Protein AF-A0AAQ1ZHN1-F1 (afdb_monomer_lite)

Structure (mmCIF, N/CA/C/O backbone):
data_AF-A0AAQ1ZHN1-F1
#
_entry.id   AF-A0AAQ1ZHN1-F1
#
loop_
_atom_site.group_PDB
_atom_site.id
_atom_site.type_symbol
_atom_site.label_atom_id
_atom_site.label_alt_id
_atom_site.label_comp_id
_atom_site.label_asym_id
_atom_site.label_entity_id
_atom_site.label_seq_id
_atom_site.pdbx_PDB_ins_code
_atom_site.Cartn_x
_atom_site.Cartn_y
_atom_site.Cartn_z
_atom_site.occupancy
_atom_site.B_iso_or_equiv
_atom_site.auth_seq_id
_atom_site.auth_comp_id
_atom_site.auth_asym_id
_atom_site.auth_atom_id
_atom_site.pdbx_PDB_model_num
ATOM 1 N N . MET A 1 1 ? -9.516 -17.928 -30.982 1.00 56.56 1 MET A N 1
ATOM 2 C CA . MET A 1 1 ? -10.078 -17.944 -29.610 1.00 56.56 1 MET A CA 1
ATOM 3 C C . MET A 1 1 ? -11.072 -16.802 -29.484 1.00 56.56 1 MET A C 1
ATOM 5 O O . MET A 1 1 ? -10.773 -15.720 -29.968 1.00 56.56 1 MET A O 1
ATOM 9 N N . ASN A 1 2 ? -12.253 -17.047 -28.912 1.00 78.19 2 ASN A N 1
ATOM 10 C CA . ASN A 1 2 ? -13.315 -16.043 -28.795 1.00 78.19 2 ASN A CA 1
ATOM 11 C C . ASN A 1 2 ? -12.886 -14.947 -27.802 1.00 78.19 2 ASN A C 1
ATOM 13 O O . ASN A 1 2 ? -12.551 -15.272 -26.664 1.00 78.19 2 ASN A O 1
ATOM 17 N N . THR A 1 3 ? -12.904 -13.672 -28.195 1.00 79.25 3 THR A N 1
ATOM 18 C CA . THR A 1 3 ? -12.387 -12.537 -27.397 1.00 79.25 3 THR A CA 1
ATOM 19 C C . THR A 1 3 ? -13.020 -12.463 -26.003 1.00 79.25 3 THR A C 1
ATOM 21 O O . THR A 1 3 ? -12.354 -12.165 -25.017 1.00 79.25 3 THR A O 1
ATOM 24 N N . VAL A 1 4 ? -14.300 -12.832 -25.906 1.00 81.50 4 VAL A N 1
ATOM 25 C CA . VAL A 1 4 ? -15.052 -12.910 -24.644 1.00 81.50 4 VAL A CA 1
ATOM 26 C C . VAL A 1 4 ? -14.532 -14.026 -23.732 1.00 81.50 4 VAL A C 1
ATOM 28 O O . VAL A 1 4 ? -14.397 -13.821 -22.529 1.00 81.50 4 VAL A O 1
ATOM 31 N N . ALA A 1 5 ? -14.195 -15.193 -24.287 1.00 84.38 5 ALA A N 1
ATOM 32 C CA . ALA A 1 5 ? -13.671 -16.313 -23.508 1.00 84.38 5 ALA A CA 1
ATOM 33 C C . ALA A 1 5 ? -12.299 -15.975 -22.903 1.00 84.38 5 ALA A C 1
ATOM 35 O O . ALA A 1 5 ? -12.053 -16.276 -21.739 1.00 84.38 5 ALA A O 1
ATOM 36 N N . THR A 1 6 ? -11.440 -15.280 -23.653 1.00 82.19 6 THR A N 1
ATOM 37 C CA . THR A 1 6 ? -10.130 -14.825 -23.162 1.00 82.19 6 THR A CA 1
ATOM 38 C C . THR A 1 6 ? -10.264 -13.836 -21.997 1.00 82.19 6 THR A C 1
ATOM 40 O O . THR A 1 6 ? -9.564 -13.975 -20.997 1.00 82.19 6 THR A O 1
ATOM 43 N N . LEU A 1 7 ? -11.208 -12.888 -22.067 1.00 81.94 7 LEU A N 1
ATOM 44 C CA . LEU A 1 7 ? -11.471 -11.944 -20.970 1.00 81.94 7 LEU A CA 1
ATOM 45 C C . LEU A 1 7 ? -11.983 -12.645 -19.705 1.00 81.94 7 LEU A C 1
ATOM 47 O O . LEU A 1 7 ? -11.545 -12.323 -18.601 1.00 81.94 7 LEU A O 1
ATOM 51 N N . ILE A 1 8 ? -12.870 -13.635 -19.856 1.00 84.44 8 ILE A N 1
ATOM 52 C CA . ILE A 1 8 ? -13.357 -14.444 -18.727 1.00 84.44 8 ILE A CA 1
ATOM 53 C C . ILE A 1 8 ? -12.197 -15.205 -18.074 1.00 84.44 8 ILE A C 1
ATOM 55 O O . ILE A 1 8 ? -12.100 -15.238 -16.848 1.00 84.44 8 ILE A O 1
ATOM 59 N N . ILE A 1 9 ? -11.295 -15.777 -18.876 1.00 86.19 9 ILE A N 1
ATOM 60 C CA . ILE A 1 9 ? -10.108 -16.481 -18.376 1.00 86.19 9 ILE A CA 1
ATOM 61 C C . ILE A 1 9 ? -9.208 -15.529 -17.579 1.00 86.19 9 ILE A C 1
ATOM 63 O O . ILE A 1 9 ? -8.829 -15.861 -16.457 1.00 86.19 9 ILE A O 1
ATOM 67 N N . TYR A 1 10 ? -8.914 -14.331 -18.094 1.00 85.62 10 TYR A N 1
ATOM 68 C CA . TYR A 1 10 ? -8.118 -13.341 -17.359 1.00 85.62 10 TYR A CA 1
ATOM 69 C C . TYR A 1 10 ? -8.765 -12.937 -16.033 1.00 85.62 10 TYR A C 1
ATOM 71 O O . TYR A 1 10 ? -8.088 -12.898 -15.006 1.00 85.62 10 TYR A O 1
ATOM 79 N N . GLN A 1 11 ? -10.081 -12.722 -16.021 1.00 83.38 11 GLN A N 1
ATOM 80 C CA . GLN A 1 11 ? -10.810 -12.392 -14.799 1.00 83.38 11 GLN A CA 1
ATOM 81 C C . GLN A 1 11 ? -10.755 -13.530 -13.765 1.00 83.38 11 GLN A C 1
ATOM 83 O O . GLN A 1 11 ? -10.532 -13.281 -12.579 1.00 83.38 11 GLN A O 1
ATOM 88 N N . LEU A 1 12 ? -10.938 -14.780 -14.199 1.00 86.25 12 LEU A N 1
ATOM 89 C CA . LEU A 1 12 ? -10.847 -15.952 -13.325 1.00 86.25 12 LEU A CA 1
ATOM 90 C C . LEU A 1 12 ? -9.451 -16.083 -12.716 1.00 86.25 12 LEU A C 1
ATOM 92 O O . LEU A 1 12 ? -9.322 -16.296 -11.513 1.00 86.25 12 LEU A O 1
ATOM 96 N N . ILE A 1 13 ? -8.409 -15.907 -13.526 1.00 86.94 13 ILE A N 1
ATOM 97 C CA . ILE A 1 13 ? -7.018 -16.013 -13.073 1.00 86.94 13 ILE A CA 1
ATOM 98 C C . ILE A 1 13 ? -6.669 -14.896 -12.096 1.00 86.94 13 ILE A C 1
ATOM 100 O O . ILE A 1 13 ? -6.021 -15.159 -11.085 1.00 86.94 13 ILE A O 1
ATOM 104 N N . PHE A 1 14 ? -7.152 -13.677 -12.332 1.00 85.19 14 PHE A N 1
ATOM 105 C CA . PHE A 1 14 ? -7.007 -12.582 -11.379 1.00 85.19 14 PHE A CA 1
ATOM 106 C C . PHE A 1 14 ? -7.602 -12.939 -10.010 1.00 85.19 14 PHE A C 1
ATOM 108 O O . PHE A 1 14 ? -6.933 -12.791 -8.986 1.00 85.19 14 PHE A O 1
ATOM 115 N N . PHE A 1 15 ? -8.830 -13.468 -9.974 1.00 84.88 15 PHE A N 1
ATOM 116 C CA . PHE A 1 15 ? -9.453 -13.892 -8.717 1.00 84.88 15 PHE A CA 1
ATOM 117 C C . PHE A 1 15 ? -8.734 -15.074 -8.066 1.00 84.88 15 PHE A C 1
ATOM 119 O O . PHE A 1 15 ? -8.632 -15.110 -6.841 1.00 84.88 15 PHE A O 1
ATOM 126 N N . LEU A 1 16 ? -8.200 -16.011 -8.853 1.00 88.69 16 LEU A N 1
ATOM 127 C CA . LEU A 1 16 ? -7.382 -17.109 -8.336 1.00 88.69 16 LEU A CA 1
ATOM 128 C C . LEU A 1 16 ? -6.096 -16.592 -7.688 1.00 88.69 16 LEU A C 1
ATOM 130 O O . LEU A 1 16 ? -5.762 -17.022 -6.587 1.00 88.69 16 LEU A O 1
ATOM 134 N N . LEU A 1 17 ? -5.405 -15.641 -8.318 1.00 85.94 17 LEU A N 1
ATOM 135 C CA . LEU A 1 17 ? -4.180 -15.049 -7.781 1.00 85.94 17 LEU A CA 1
ATOM 136 C C . LEU A 1 17 ? -4.456 -14.237 -6.505 1.00 85.94 17 LEU A C 1
ATOM 138 O O . LEU A 1 17 ? -3.738 -14.361 -5.508 1.00 85.94 17 LEU A O 1
ATOM 142 N N . ALA A 1 18 ? -5.533 -13.448 -6.515 1.00 84.19 18 ALA A N 1
ATOM 143 C CA . ALA A 1 18 ? -5.990 -12.688 -5.358 1.00 84.19 18 ALA A CA 1
ATOM 144 C C . ALA A 1 18 ? -6.392 -13.607 -4.197 1.00 84.19 18 ALA A C 1
ATOM 146 O O . ALA A 1 18 ? -5.986 -13.391 -3.054 1.00 84.19 18 ALA A O 1
ATOM 147 N N . GLY A 1 19 ? -7.150 -14.662 -4.500 1.00 86.50 19 GLY A N 1
ATOM 148 C CA . GLY A 1 19 ? -7.571 -15.677 -3.543 1.00 86.50 19 GLY A CA 1
ATOM 149 C C . GLY A 1 19 ? -6.387 -16.442 -2.960 1.00 86.50 19 GLY A C 1
ATOM 150 O O . GLY A 1 19 ? -6.295 -16.577 -1.744 1.00 86.50 19 GLY A O 1
ATOM 151 N N . ALA A 1 20 ? -5.438 -16.872 -3.795 1.00 89.69 20 ALA A N 1
ATOM 152 C CA . ALA A 1 20 ? -4.217 -17.538 -3.348 1.00 89.69 20 ALA A CA 1
ATOM 153 C C . ALA A 1 20 ? -3.403 -16.640 -2.406 1.00 89.69 20 ALA A C 1
ATOM 155 O O . ALA A 1 20 ? -3.005 -17.079 -1.328 1.00 89.69 20 ALA A O 1
ATOM 156 N N . SER A 1 21 ? -3.231 -15.364 -2.762 1.00 87.19 21 SER A N 1
ATOM 157 C CA . SER A 1 21 ? -2.542 -14.381 -1.917 1.00 87.19 21 SER A CA 1
ATOM 158 C C . SER A 1 21 ? -3.244 -14.207 -0.566 1.00 87.19 21 SER A C 1
ATOM 160 O O . SER A 1 21 ? -2.595 -14.239 0.480 1.00 87.19 21 SER A O 1
ATOM 162 N N . ALA A 1 22 ? -4.577 -14.105 -0.564 1.00 87.31 22 ALA A N 1
ATOM 163 C CA . ALA A 1 22 ? -5.367 -14.023 0.661 1.00 87.31 22 ALA A CA 1
ATOM 164 C C . ALA A 1 22 ? -5.239 -15.290 1.526 1.00 87.31 22 ALA A C 1
ATOM 166 O O . ALA A 1 22 ? -5.056 -15.186 2.738 1.00 87.31 22 ALA A O 1
ATOM 167 N N . VAL A 1 23 ? -5.276 -16.484 0.925 1.00 89.81 23 VAL A N 1
ATOM 168 C CA . VAL A 1 23 ? -5.095 -17.759 1.639 1.00 89.81 23 VAL A CA 1
ATOM 169 C C . VAL A 1 23 ? -3.709 -17.837 2.275 1.00 89.81 23 VAL A C 1
ATOM 171 O O . VAL A 1 23 ? -3.615 -18.169 3.456 1.00 89.81 23 VAL A O 1
ATOM 174 N N . ILE A 1 24 ? -2.647 -17.481 1.544 1.00 90.38 24 ILE A N 1
ATOM 175 C CA . ILE A 1 24 ? -1.276 -17.451 2.079 1.00 90.38 24 ILE A CA 1
ATOM 176 C C . ILE A 1 24 ? -1.208 -16.533 3.302 1.00 90.38 24 ILE A C 1
ATOM 178 O O . ILE A 1 24 ? -0.691 -16.928 4.347 1.00 90.38 24 ILE A O 1
ATOM 182 N N . LEU A 1 25 ? -1.779 -15.332 3.202 1.00 89.44 25 LEU A N 1
ATOM 183 C CA . LEU A 1 25 ? -1.812 -14.369 4.299 1.00 89.44 25 LEU A CA 1
ATOM 184 C C . LEU A 1 25 ? -2.611 -14.874 5.511 1.00 89.44 25 LEU A C 1
ATOM 186 O O . LEU A 1 25 ? -2.166 -14.720 6.648 1.00 89.44 25 LEU A O 1
ATOM 190 N N . LEU A 1 26 ? -3.751 -15.535 5.298 1.00 88.38 26 LEU A N 1
ATOM 191 C CA . LEU A 1 26 ? -4.549 -16.126 6.378 1.00 88.38 26 LEU A CA 1
ATOM 192 C C . LEU A 1 26 ? -3.828 -17.290 7.068 1.00 88.38 26 LEU A C 1
ATOM 194 O O . LEU A 1 26 ? -3.829 -17.376 8.301 1.00 88.38 26 LEU A O 1
ATOM 198 N N . VAL A 1 27 ? -3.187 -18.170 6.297 1.00 91.12 27 VAL A N 1
ATOM 199 C CA . VAL A 1 27 ? -2.382 -19.278 6.829 1.00 91.12 27 VAL A CA 1
ATOM 200 C C . VAL A 1 27 ? -1.206 -18.727 7.629 1.00 91.12 27 VAL A C 1
ATOM 202 O O . VAL A 1 27 ? -0.999 -19.145 8.769 1.00 91.12 27 VAL A O 1
ATOM 205 N N . TYR A 1 28 ? -0.501 -17.731 7.091 1.00 89.62 28 TYR A N 1
ATOM 206 C CA . TYR A 1 28 ? 0.596 -17.056 7.778 1.00 89.62 28 TYR A CA 1
ATOM 207 C C . TYR A 1 28 ? 0.135 -16.387 9.079 1.00 89.62 28 TYR A C 1
ATOM 209 O O . TYR A 1 28 ? 0.788 -16.534 10.120 1.00 89.62 28 TYR A O 1
ATOM 217 N N . LYS A 1 29 ? -1.035 -15.729 9.068 1.00 87.94 29 LYS A N 1
ATOM 218 C CA . LYS A 1 29 ? -1.643 -15.173 10.283 1.00 87.94 29 LYS A CA 1
ATOM 219 C C . LYS A 1 29 ? -1.850 -16.263 11.336 1.00 87.94 29 LYS A C 1
ATOM 221 O O . LYS A 1 29 ? -1.405 -16.119 12.475 1.00 87.94 29 LYS A O 1
ATOM 226 N N . LYS A 1 30 ? -2.496 -17.366 10.956 1.00 88.50 30 LYS A N 1
ATOM 227 C CA . LYS A 1 30 ? -2.849 -18.457 11.874 1.00 88.50 30 LYS A CA 1
ATOM 228 C C . LYS A 1 30 ? -1.622 -19.189 12.425 1.00 88.50 30 LYS A C 1
ATOM 230 O O . LYS A 1 30 ? -1.597 -19.503 13.611 1.00 88.50 30 LYS A O 1
ATOM 235 N N . GLN A 1 31 ? -0.632 -19.476 11.582 1.00 88.88 31 GLN A N 1
ATOM 236 C CA . GLN A 1 31 ? 0.519 -20.309 11.941 1.00 88.88 31 GLN A CA 1
ATOM 237 C C . GLN A 1 31 ? 1.644 -19.524 12.626 1.00 88.88 31 GLN A C 1
ATOM 239 O O . GLN A 1 31 ? 2.211 -20.004 13.608 1.00 88.88 31 GLN A O 1
ATOM 244 N N . CYS A 1 32 ? 1.965 -18.325 12.134 1.00 84.88 32 CYS A N 1
ATOM 245 C CA . CYS A 1 32 ? 3.101 -17.540 12.621 1.00 84.88 32 CYS A CA 1
ATOM 246 C C . CYS A 1 32 ? 2.650 -16.392 13.521 1.00 84.88 32 CYS A C 1
ATOM 248 O O . CYS A 1 32 ? 3.104 -16.274 14.661 1.00 84.88 32 CYS A O 1
ATOM 250 N N . LEU A 1 33 ? 1.744 -15.545 13.024 1.00 87.56 33 LEU A N 1
ATOM 251 C CA . LEU A 1 33 ? 1.421 -14.282 13.688 1.00 87.56 33 LEU A CA 1
ATOM 252 C C . LEU A 1 33 ? 0.689 -14.487 15.018 1.00 87.56 33 LEU A C 1
ATOM 254 O O . LEU A 1 33 ? 1.050 -13.859 16.012 1.00 87.56 33 LEU A O 1
ATOM 258 N N . ASN A 1 34 ? -0.277 -15.402 15.076 1.00 86.38 34 ASN A N 1
ATOM 259 C CA . ASN A 1 34 ? -1.050 -15.670 16.295 1.00 86.38 34 ASN A CA 1
ATOM 260 C C . ASN A 1 34 ? -0.224 -16.301 17.426 1.00 86.38 34 ASN A C 1
ATOM 262 O O . ASN A 1 34 ? -0.632 -16.248 18.583 1.00 86.38 34 ASN A O 1
ATOM 266 N N . ARG A 1 35 ? 0.947 -16.872 17.121 1.00 86.31 35 ARG A N 1
ATOM 267 C CA . ARG A 1 35 ? 1.858 -17.419 18.136 1.00 86.31 35 ARG A CA 1
ATOM 268 C C . ARG A 1 35 ? 2.656 -16.325 18.855 1.00 86.31 35 ARG A C 1
ATOM 270 O O . ARG A 1 35 ? 3.230 -16.574 19.914 1.00 86.31 35 ARG A O 1
ATOM 277 N N . MET A 1 36 ? 2.712 -15.117 18.294 1.00 85.75 36 MET A N 1
ATOM 278 C CA . MET A 1 36 ? 3.495 -14.018 18.849 1.00 85.75 36 MET A CA 1
ATOM 279 C C . MET A 1 36 ? 2.729 -13.246 19.921 1.00 85.75 36 MET A C 1
ATOM 281 O O . MET A 1 36 ? 1.634 -12.743 19.688 1.00 85.75 36 MET A O 1
ATOM 285 N N . ARG A 1 37 ? 3.370 -13.062 21.082 1.00 82.94 37 ARG A N 1
ATOM 286 C CA . ARG A 1 37 ? 2.826 -12.262 22.192 1.00 82.94 37 ARG A CA 1
ATOM 287 C C . ARG A 1 37 ? 2.884 -10.752 21.935 1.00 82.94 37 ARG A C 1
ATOM 289 O O . ARG A 1 37 ? 2.083 -10.006 22.486 1.00 82.94 37 ARG A O 1
ATOM 296 N N . ASN A 1 38 ? 3.845 -10.286 21.133 1.00 87.25 38 ASN A N 1
ATOM 297 C CA . ASN A 1 38 ? 4.016 -8.862 20.847 1.00 87.25 38 ASN A CA 1
ATOM 298 C C . ASN A 1 38 ? 3.148 -8.439 19.652 1.00 87.25 38 ASN A C 1
ATOM 300 O O . ASN A 1 38 ? 3.424 -8.809 18.509 1.00 87.25 38 ASN A O 1
ATOM 304 N N . SER A 1 39 ? 2.134 -7.619 19.921 1.00 82.19 39 SER A N 1
ATOM 305 C CA . SER A 1 39 ? 1.185 -7.124 18.921 1.00 82.19 39 SER A CA 1
ATOM 306 C C . SER A 1 39 ? 1.831 -6.243 17.846 1.00 82.19 39 SER A C 1
ATOM 308 O O . SER A 1 39 ? 1.417 -6.308 16.689 1.00 82.19 39 SER A O 1
ATOM 310 N N . ALA A 1 40 ? 2.868 -5.468 18.184 1.00 83.44 40 ALA A N 1
ATOM 311 C CA . ALA A 1 40 ? 3.566 -4.612 17.226 1.00 83.44 40 ALA A CA 1
ATOM 312 C C . ALA A 1 40 ? 4.389 -5.439 16.229 1.00 83.44 40 ALA A C 1
ATOM 314 O O . ALA A 1 40 ? 4.274 -5.242 15.021 1.00 83.44 40 ALA A O 1
ATOM 315 N N . LEU A 1 41 ? 5.159 -6.418 16.719 1.00 85.19 41 LEU A N 1
ATOM 316 C CA . LEU A 1 41 ? 5.910 -7.342 15.857 1.00 85.19 41 LEU A CA 1
ATOM 317 C C . LEU A 1 41 ? 4.975 -8.164 14.973 1.00 85.19 41 LEU A C 1
ATOM 319 O O . LEU A 1 41 ? 5.241 -8.334 13.787 1.00 85.19 41 LEU A O 1
ATOM 323 N N . ARG A 1 42 ? 3.849 -8.615 15.534 1.00 87.62 42 ARG A N 1
ATOM 324 C CA . ARG A 1 42 ? 2.804 -9.323 14.796 1.00 87.62 42 ARG A CA 1
ATOM 325 C C . ARG A 1 42 ? 2.284 -8.506 13.615 1.00 87.62 42 ARG A C 1
ATOM 327 O O . ARG A 1 42 ? 2.173 -9.024 12.507 1.00 87.62 42 ARG A O 1
ATOM 334 N N . TYR A 1 43 ? 2.007 -7.227 13.846 1.00 86.94 43 TYR A N 1
ATOM 335 C CA . TYR A 1 43 ? 1.550 -6.312 12.808 1.00 86.94 43 TYR A CA 1
ATOM 336 C C . TYR A 1 43 ? 2.637 -6.042 11.752 1.00 86.94 43 TYR A C 1
ATOM 338 O O . TYR A 1 43 ? 2.366 -6.169 10.560 1.00 86.94 43 TYR A O 1
ATOM 346 N N . MET A 1 44 ? 3.874 -5.755 12.174 1.00 88.44 44 MET A N 1
ATOM 347 C CA . MET A 1 44 ? 5.008 -5.495 11.272 1.00 88.44 44 MET A CA 1
ATOM 348 C C . MET A 1 44 ? 5.327 -6.692 10.371 1.00 88.44 44 MET A C 1
ATOM 350 O O . MET A 1 44 ? 5.460 -6.531 9.162 1.00 88.44 44 MET A O 1
ATOM 354 N N . LEU A 1 45 ? 5.402 -7.901 10.935 1.00 89.56 45 LEU A N 1
ATOM 355 C CA . LEU A 1 45 ? 5.663 -9.129 10.176 1.00 89.56 45 LEU A CA 1
ATOM 356 C C . LEU A 1 45 ? 4.507 -9.488 9.240 1.00 89.56 45 LEU A C 1
ATOM 358 O O . LEU A 1 45 ? 4.743 -10.000 8.147 1.00 89.56 45 LEU A O 1
ATOM 362 N N . GLY A 1 46 ? 3.267 -9.215 9.653 1.00 89.44 46 GLY A N 1
ATOM 363 C CA . GLY A 1 46 ? 2.101 -9.356 8.788 1.00 89.44 46 GLY A CA 1
ATOM 364 C C . GLY A 1 46 ? 2.189 -8.444 7.570 1.00 89.44 46 GLY A C 1
ATOM 365 O O . GLY A 1 46 ? 2.052 -8.916 6.442 1.00 89.44 46 GLY A O 1
ATOM 366 N N . LEU A 1 47 ? 2.474 -7.159 7.784 1.00 90.44 47 LEU A N 1
ATOM 367 C CA . LEU A 1 47 ? 2.653 -6.214 6.685 1.00 90.44 47 LEU A CA 1
ATOM 368 C C . LEU A 1 47 ? 3.834 -6.590 5.794 1.00 90.44 47 LEU A C 1
ATOM 370 O O . LEU A 1 47 ? 3.669 -6.597 4.580 1.00 90.44 47 LEU A O 1
ATOM 374 N N . LEU A 1 48 ? 4.983 -6.961 6.363 1.00 90.69 48 LEU A N 1
ATOM 375 C CA . LEU A 1 48 ? 6.151 -7.384 5.587 1.00 90.69 48 LEU A CA 1
ATOM 376 C C . LEU A 1 48 ? 5.798 -8.508 4.605 1.00 90.69 48 LEU A C 1
ATOM 378 O O . LEU A 1 48 ? 6.167 -8.434 3.437 1.00 90.69 48 LEU A O 1
ATOM 382 N N . MET A 1 49 ? 5.032 -9.508 5.050 1.00 91.31 49 MET A N 1
ATOM 383 C CA . MET A 1 49 ? 4.581 -10.597 4.182 1.00 91.31 49 MET A CA 1
ATOM 384 C C . MET A 1 49 ? 3.620 -10.110 3.088 1.00 91.31 49 MET A C 1
ATOM 386 O O . MET A 1 49 ? 3.743 -10.516 1.935 1.00 91.31 49 MET A O 1
ATOM 390 N N . ALA A 1 50 ? 2.684 -9.217 3.425 1.00 90.56 50 ALA A N 1
ATOM 391 C CA . ALA A 1 50 ? 1.748 -8.650 2.454 1.00 90.56 50 ALA A CA 1
ATOM 392 C C . ALA A 1 50 ? 2.463 -7.828 1.374 1.00 90.56 50 ALA A C 1
ATOM 394 O O . ALA A 1 50 ? 2.217 -8.041 0.190 1.00 90.56 50 ALA A O 1
ATOM 395 N N . TYR A 1 51 ? 3.387 -6.948 1.763 1.00 89.38 51 TYR A N 1
ATOM 396 C CA . TYR A 1 51 ? 4.201 -6.180 0.820 1.00 89.38 51 TYR A CA 1
ATOM 397 C C . TYR A 1 51 ? 5.188 -7.063 0.044 1.00 89.38 51 TYR A C 1
ATOM 399 O O . TYR A 1 51 ? 5.424 -6.807 -1.131 1.00 89.38 51 TYR A O 1
ATOM 407 N N . GLY A 1 52 ? 5.723 -8.124 0.652 1.00 90.00 52 GLY A N 1
ATOM 408 C CA . GLY A 1 52 ? 6.580 -9.096 -0.032 1.00 90.00 52 GLY A CA 1
ATOM 409 C C . GLY A 1 52 ? 5.842 -9.849 -1.143 1.00 90.00 52 GLY A C 1
ATOM 410 O O . GLY A 1 52 ? 6.336 -9.928 -2.265 1.00 90.00 52 GLY A O 1
ATOM 411 N N . LEU A 1 53 ? 4.625 -10.333 -0.867 1.00 89.50 53 LEU A N 1
ATOM 412 C CA . LEU A 1 53 ? 3.745 -10.929 -1.884 1.00 89.50 53 LEU A CA 1
ATOM 413 C C . LEU A 1 53 ? 3.422 -9.932 -2.997 1.00 89.50 53 LEU A C 1
ATOM 415 O O . LEU A 1 53 ? 3.471 -10.271 -4.175 1.00 89.50 53 LEU A O 1
ATOM 419 N N . LEU A 1 54 ? 3.124 -8.694 -2.617 1.00 88.19 54 LEU A N 1
ATOM 420 C CA . LEU A 1 54 ? 2.827 -7.606 -3.538 1.00 88.19 54 LEU A CA 1
ATOM 421 C C . LEU A 1 54 ? 4.007 -7.330 -4.480 1.00 88.19 54 LEU A C 1
ATOM 423 O O . LEU A 1 54 ? 3.823 -7.252 -5.692 1.00 88.19 54 LEU A O 1
ATOM 427 N N . PHE A 1 55 ? 5.220 -7.255 -3.936 1.00 87.56 55 PHE A N 1
ATOM 428 C CA . PHE A 1 55 ? 6.448 -7.071 -4.703 1.00 87.56 55 PHE A CA 1
ATOM 429 C C . PHE A 1 55 ? 6.736 -8.256 -5.637 1.00 87.56 55 PHE A C 1
ATOM 431 O O . PHE A 1 55 ? 7.110 -8.058 -6.790 1.00 87.56 55 PHE A O 1
ATOM 438 N N . LEU A 1 56 ? 6.491 -9.489 -5.189 1.00 89.44 56 LEU A N 1
ATOM 439 C CA . LEU A 1 56 ? 6.651 -10.681 -6.026 1.00 89.44 56 LEU A CA 1
ATOM 440 C C . LEU A 1 56 ? 5.665 -10.681 -7.202 1.00 89.44 56 LEU A C 1
ATOM 442 O O . LEU A 1 56 ? 6.058 -10.930 -8.339 1.00 89.44 56 LEU A O 1
ATOM 446 N N . VAL A 1 57 ? 4.401 -10.335 -6.952 1.00 86.62 57 VAL A N 1
ATOM 447 C CA . VAL A 1 57 ? 3.388 -10.180 -8.007 1.00 86.62 57 VAL A CA 1
ATOM 448 C C . VAL A 1 57 ? 3.765 -9.058 -8.975 1.00 86.62 57 VAL A C 1
ATOM 450 O O . VAL A 1 57 ? 3.550 -9.208 -10.174 1.00 86.62 57 VAL A O 1
ATOM 453 N N . LEU A 1 58 ? 4.361 -7.964 -8.488 1.00 85.44 58 LEU A N 1
ATOM 454 C CA . LEU A 1 58 ? 4.861 -6.883 -9.338 1.00 85.44 58 LEU A CA 1
ATOM 455 C C . LEU A 1 58 ? 5.959 -7.374 -10.292 1.00 85.44 58 LEU A C 1
ATOM 457 O O . LEU A 1 58 ? 5.884 -7.089 -11.484 1.00 85.44 58 LEU A O 1
ATOM 461 N N . ILE A 1 59 ? 6.936 -8.139 -9.795 1.00 86.94 59 ILE A N 1
ATOM 462 C CA . ILE A 1 59 ? 7.988 -8.734 -10.634 1.00 86.94 59 ILE A CA 1
ATOM 463 C C . ILE A 1 59 ? 7.371 -9.681 -11.667 1.00 86.94 59 ILE A C 1
ATOM 465 O O . ILE A 1 59 ? 7.630 -9.532 -12.858 1.00 86.94 59 ILE A O 1
ATOM 469 N N . LEU A 1 60 ? 6.491 -10.598 -11.246 1.00 86.75 60 LEU A N 1
ATOM 470 C CA . LEU A 1 60 ? 5.798 -11.511 -12.166 1.00 86.75 60 LEU A CA 1
ATOM 471 C C . LEU A 1 60 ? 5.018 -10.754 -13.248 1.00 86.75 60 LEU A C 1
ATOM 473 O O . LEU A 1 60 ? 4.984 -11.182 -14.397 1.00 86.75 60 LEU A O 1
ATOM 477 N N . ASN A 1 61 ? 4.399 -9.633 -12.883 1.00 84.44 61 ASN A N 1
ATOM 478 C CA . ASN A 1 61 ? 3.663 -8.774 -13.801 1.00 84.44 61 ASN A CA 1
ATOM 479 C C . ASN A 1 61 ? 4.566 -8.070 -14.826 1.00 84.44 61 ASN A C 1
ATOM 481 O O . ASN A 1 61 ? 4.088 -7.744 -15.907 1.00 84.44 61 ASN A O 1
ATOM 485 N N . ARG A 1 62 ? 5.843 -7.822 -14.507 1.00 82.44 62 ARG A N 1
ATOM 486 C CA . ARG A 1 62 ? 6.817 -7.258 -15.457 1.00 82.44 62 ARG A CA 1
ATOM 487 C C . ARG A 1 62 ? 7.430 -8.319 -16.363 1.00 82.44 62 ARG A C 1
ATOM 489 O O . ARG A 1 62 ? 7.578 -8.075 -17.552 1.00 82.44 62 ARG A O 1
ATOM 496 N N . GLU A 1 63 ? 7.762 -9.476 -15.803 1.00 86.12 63 GLU A N 1
ATOM 497 C CA . GLU A 1 63 ? 8.435 -10.565 -16.522 1.00 86.12 63 GLU A CA 1
ATOM 498 C C . GLU A 1 63 ? 7.481 -11.357 -17.428 1.00 86.12 63 GLU A C 1
ATOM 500 O O . GLU A 1 63 ? 7.896 -11.957 -18.416 1.00 86.12 63 GLU A O 1
ATOM 505 N N . SER A 1 64 ? 6.185 -11.390 -17.100 1.00 84.56 64 SER A N 1
ATOM 506 C CA . SER A 1 64 ? 5.196 -12.179 -17.830 1.00 84.56 64 SER A CA 1
ATOM 507 C C . SER A 1 64 ? 4.146 -11.299 -18.499 1.00 84.56 64 SER A C 1
ATOM 509 O O . SER A 1 64 ? 3.260 -10.753 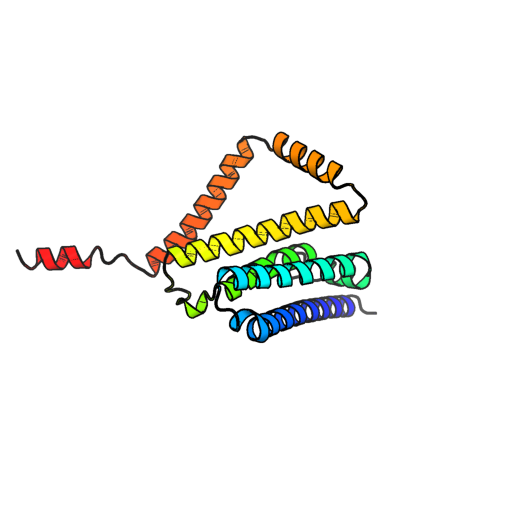-17.838 1.00 84.56 64 SER A O 1
ATOM 511 N N . GLU A 1 65 ? 4.160 -11.270 -19.835 1.00 83.44 65 GLU A N 1
ATOM 512 C CA . GLU A 1 65 ? 3.110 -10.630 -20.646 1.00 83.44 65 GLU A CA 1
ATOM 513 C C . GLU A 1 65 ? 1.710 -11.166 -20.314 1.00 83.44 65 GLU A C 1
ATOM 515 O O . GLU A 1 65 ? 0.715 -10.444 -20.378 1.00 83.44 65 GLU A O 1
ATOM 520 N N . PHE A 1 66 ? 1.625 -12.435 -19.909 1.00 82.50 66 PHE A N 1
ATOM 521 C CA . PHE A 1 66 ? 0.374 -13.055 -19.500 1.00 82.50 66 PHE A CA 1
ATOM 522 C C . PHE A 1 66 ? -0.169 -12.456 -18.201 1.00 82.50 66 PHE A C 1
ATOM 524 O O . PHE A 1 66 ? -1.343 -12.096 -18.132 1.00 82.50 66 PHE A O 1
ATOM 531 N N . VAL A 1 67 ? 0.677 -12.323 -17.176 1.00 81.00 67 VAL A N 1
ATOM 532 C CA . VAL A 1 67 ? 0.287 -11.722 -15.891 1.00 81.00 67 VAL A CA 1
ATOM 533 C C . VAL A 1 67 ? -0.054 -10.245 -16.094 1.00 81.00 67 VAL A C 1
ATOM 535 O O . VAL A 1 67 ? -1.085 -9.786 -15.600 1.00 81.00 67 VAL A O 1
ATOM 538 N N . TYR A 1 68 ? 0.721 -9.544 -16.921 1.00 81.69 68 TYR A N 1
ATOM 539 C CA . TYR A 1 68 ? 0.406 -8.188 -17.363 1.00 81.69 68 TYR A CA 1
ATOM 540 C C . TYR A 1 68 ? -0.987 -8.079 -17.985 1.00 81.69 68 TYR A C 1
ATOM 542 O O . TYR A 1 68 ? -1.794 -7.239 -17.571 1.00 81.69 68 TYR A O 1
ATOM 550 N N . ALA A 1 69 ? -1.311 -8.962 -18.932 1.00 80.50 69 ALA A N 1
ATOM 551 C CA . ALA A 1 69 ? -2.622 -9.003 -19.567 1.00 80.50 69 ALA A CA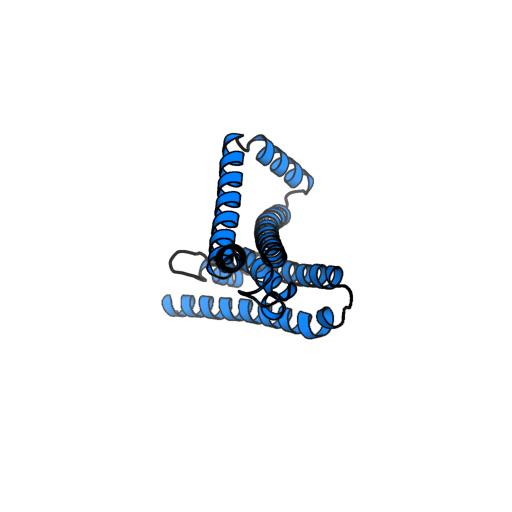 1
ATOM 552 C C . ALA A 1 69 ? -3.742 -9.300 -18.558 1.00 80.50 69 ALA A C 1
ATOM 554 O O . ALA A 1 69 ? -4.783 -8.640 -18.613 1.00 80.50 69 ALA A O 1
ATOM 555 N N . VAL A 1 70 ? -3.515 -10.220 -17.611 1.00 81.88 70 VAL A N 1
ATOM 556 C CA . VAL A 1 70 ? -4.454 -10.539 -16.523 1.00 81.88 70 VAL A CA 1
ATOM 557 C C . VAL A 1 70 ? -4.783 -9.290 -15.711 1.00 81.88 70 VAL A C 1
ATOM 559 O O . VAL A 1 70 ? -5.956 -8.980 -15.535 1.00 81.88 70 VAL A O 1
ATOM 562 N N . PHE A 1 71 ? -3.785 -8.532 -15.256 1.00 77.50 71 PHE A N 1
ATOM 563 C CA . PHE A 1 71 ? -4.032 -7.344 -14.435 1.00 77.50 71 PHE A CA 1
ATOM 564 C C . PHE A 1 71 ? -4.605 -6.159 -15.226 1.00 77.50 71 PHE A C 1
ATOM 566 O O . PHE A 1 71 ? -5.415 -5.402 -14.684 1.00 77.50 71 PHE A O 1
ATOM 573 N N . GLN A 1 72 ? -4.210 -5.992 -16.491 1.00 76.75 72 GLN A N 1
ATOM 574 C CA . GLN A 1 72 ? -4.739 -4.962 -17.396 1.00 76.75 72 GLN A CA 1
ATOM 575 C C . GLN A 1 72 ? -6.230 -5.152 -17.690 1.00 76.75 72 GLN A C 1
ATOM 577 O O . GLN A 1 72 ? -6.984 -4.177 -17.700 1.00 76.75 72 GLN A O 1
ATOM 582 N N . HIS A 1 73 ? -6.644 -6.400 -17.919 1.00 75.44 73 HIS A N 1
ATOM 583 C CA . HIS A 1 73 ? -7.999 -6.742 -18.353 1.00 75.44 73 HIS A CA 1
ATOM 584 C C . HIS A 1 73 ? -8.906 -7.198 -17.208 1.00 75.44 73 HIS A C 1
ATOM 586 O O . HIS A 1 73 ? -10.116 -7.316 -17.403 1.00 75.44 73 HIS A O 1
ATOM 592 N N . ALA A 1 74 ? -8.354 -7.431 -16.014 1.00 65.31 74 ALA A N 1
ATOM 593 C CA . ALA A 1 74 ? -9.150 -7.669 -14.825 1.00 65.31 74 ALA A CA 1
ATOM 594 C C . ALA A 1 74 ? -9.927 -6.402 -14.456 1.00 65.31 74 ALA A C 1
ATOM 596 O O . ALA A 1 74 ? -9.357 -5.345 -14.172 1.00 65.31 74 ALA A O 1
ATOM 597 N N . HIS A 1 75 ? -11.247 -6.522 -14.420 1.00 63.00 75 HIS A N 1
ATOM 598 C CA . HIS A 1 75 ? -12.135 -5.478 -13.940 1.00 63.00 75 HIS A CA 1
ATOM 599 C C . HIS A 1 75 ? -12.584 -5.814 -12.521 1.00 63.00 75 HIS A C 1
ATOM 601 O O . HIS A 1 75 ? -13.188 -6.859 -12.283 1.00 63.00 75 HIS A O 1
ATOM 607 N N . LEU A 1 76 ? -12.326 -4.914 -11.569 1.00 54.53 76 LEU A N 1
ATOM 608 C CA . LEU A 1 76 ? -12.933 -5.020 -10.236 1.00 54.53 76 LEU A CA 1
ATOM 609 C C . LEU A 1 76 ? -14.355 -4.428 -10.234 1.00 54.53 76 LEU A C 1
ATOM 611 O O . LEU A 1 76 ? -15.230 -4.885 -9.505 1.00 54.53 76 LEU A O 1
ATOM 615 N N . SER A 1 77 ? -14.597 -3.426 -11.085 1.00 51.69 77 SER A N 1
ATOM 616 C CA . SER A 1 77 ? -15.913 -2.852 -11.387 1.00 51.69 77 SER A CA 1
ATOM 617 C C . SER A 1 77 ? -15.915 -2.266 -12.808 1.00 51.69 77 SER A C 1
ATOM 619 O O . SER A 1 77 ? -14.852 -2.127 -13.419 1.00 51.69 77 SER A O 1
ATOM 621 N N . ARG A 1 78 ? -17.091 -1.868 -13.330 1.00 46.22 78 ARG A N 1
ATOM 622 C CA . ARG A 1 78 ? -17.267 -1.268 -14.678 1.00 46.22 78 ARG A CA 1
ATOM 623 C C . ARG A 1 78 ? -16.321 -0.086 -14.978 1.00 46.22 78 ARG A C 1
ATOM 625 O O . ARG A 1 78 ? -16.133 0.233 -16.145 1.00 46.22 78 ARG A O 1
ATOM 632 N N . HIS A 1 79 ? -15.723 0.536 -13.953 1.00 47.66 79 HIS A N 1
ATOM 633 C CA . HIS A 1 79 ? -14.874 1.729 -14.070 1.00 47.66 79 HIS A CA 1
ATOM 634 C C . HIS A 1 79 ? -13.467 1.600 -13.454 1.00 47.66 79 HIS A C 1
ATOM 636 O O . HIS A 1 79 ? -12.663 2.516 -13.607 1.00 47.66 79 HIS A O 1
ATOM 642 N N . LEU A 1 80 ? -13.136 0.496 -12.773 1.00 51.91 80 LEU A N 1
ATOM 643 C CA . LEU A 1 80 ? -11.849 0.332 -12.083 1.00 51.91 80 LEU A CA 1
ATOM 644 C C . LEU A 1 80 ? -10.981 -0.714 -12.792 1.00 51.91 80 LEU A C 1
ATOM 646 O O . LEU A 1 80 ? -11.292 -1.907 -12.757 1.00 51.91 80 LEU A O 1
ATOM 650 N N . LYS A 1 81 ? -9.891 -0.255 -13.424 1.00 55.28 81 LYS A N 1
ATOM 651 C CA . LYS A 1 81 ? -8.853 -1.117 -14.016 1.00 55.28 81 LYS A CA 1
ATOM 652 C C . LYS A 1 81 ? -8.078 -1.844 -12.905 1.00 55.28 81 LYS A C 1
ATOM 654 O O . LYS A 1 81 ? -7.667 -1.216 -11.928 1.00 55.28 81 LYS A O 1
ATOM 659 N N . GLY A 1 82 ? -7.903 -3.159 -13.046 1.00 56.03 82 GLY A N 1
ATOM 660 C CA . GLY A 1 82 ? -7.529 -4.078 -11.964 1.00 56.03 82 GLY A CA 1
ATOM 661 C C . GLY A 1 82 ? -6.122 -3.922 -11.393 1.00 56.03 82 GLY A C 1
ATOM 662 O O . GLY A 1 82 ? -5.947 -4.163 -10.199 1.00 56.03 82 GLY A O 1
ATOM 663 N N . VAL A 1 83 ? -5.146 -3.475 -12.197 1.00 59.34 83 VAL A N 1
ATOM 664 C CA . VAL A 1 83 ? -3.730 -3.376 -11.791 1.00 59.34 83 VAL A CA 1
ATOM 665 C C . VAL A 1 83 ? -3.576 -2.532 -10.517 1.00 59.34 83 VAL A C 1
ATOM 667 O O . VAL A 1 83 ? -3.282 -3.063 -9.453 1.00 59.34 83 VAL A O 1
ATOM 670 N N . GLY A 1 84 ? -3.842 -1.223 -10.583 1.00 63.72 84 GLY A N 1
ATOM 671 C CA . GLY A 1 84 ? -3.577 -0.312 -9.461 1.00 63.72 84 GLY A CA 1
ATOM 672 C C . GLY A 1 84 ? -4.433 -0.603 -8.228 1.00 63.72 84 GLY A C 1
ATOM 673 O O . GLY A 1 84 ? -3.983 -0.444 -7.098 1.00 63.72 84 GLY A O 1
ATOM 674 N N . VAL A 1 85 ? -5.655 -1.091 -8.434 1.00 67.81 85 VAL A N 1
ATOM 675 C CA . VAL A 1 85 ? -6.600 -1.328 -7.342 1.00 67.81 85 VAL A CA 1
ATOM 676 C C . VAL A 1 85 ? -6.225 -2.569 -6.533 1.00 67.81 85 VAL A C 1
ATOM 678 O O . VAL A 1 85 ? -6.287 -2.516 -5.308 1.00 67.81 85 VAL A O 1
ATOM 681 N N . TYR A 1 86 ? -5.780 -3.656 -7.171 1.00 73.62 86 TYR A N 1
ATOM 682 C CA . TYR A 1 86 ? -5.325 -4.853 -6.455 1.00 73.62 86 TYR A CA 1
ATOM 683 C C . TYR A 1 86 ? -4.153 -4.545 -5.524 1.00 73.62 86 TYR A C 1
ATOM 685 O O . TYR A 1 86 ? -4.190 -4.869 -4.334 1.00 73.62 86 TYR A O 1
ATOM 693 N N . PHE A 1 87 ? -3.137 -3.876 -6.070 1.00 74.88 87 PHE A N 1
ATOM 694 C CA . PHE A 1 87 ? -1.918 -3.587 -5.334 1.00 74.88 87 PHE A CA 1
ATOM 695 C C . PHE A 1 87 ? -2.164 -2.604 -4.174 1.00 74.88 87 PHE A C 1
ATOM 697 O O . PHE A 1 87 ? -1.549 -2.744 -3.125 1.00 74.88 87 PHE A O 1
ATOM 704 N N . ILE A 1 88 ? -3.103 -1.661 -4.295 1.00 79.00 88 ILE A N 1
ATOM 705 C CA . ILE A 1 88 ? -3.441 -0.735 -3.199 1.00 79.00 88 ILE A CA 1
ATOM 706 C C . ILE A 1 88 ? -4.350 -1.396 -2.154 1.00 79.00 88 ILE A C 1
ATOM 708 O O . ILE A 1 88 ? -4.149 -1.225 -0.949 1.00 79.00 88 ILE A O 1
ATOM 712 N N . LEU A 1 89 ? -5.365 -2.147 -2.593 1.00 79.69 89 LEU A N 1
ATOM 713 C CA . LEU A 1 89 ? -6.372 -2.702 -1.690 1.00 79.69 89 LEU A CA 1
ATOM 714 C C . LEU A 1 89 ? -5.839 -3.859 -0.852 1.00 79.69 89 LEU A C 1
ATOM 716 O O . LEU A 1 89 ? -6.246 -3.982 0.299 1.00 79.69 89 LEU A O 1
ATOM 720 N N . MET A 1 90 ? -4.949 -4.701 -1.383 1.00 82.00 90 MET A N 1
ATOM 721 C CA . MET A 1 90 ? -4.504 -5.897 -0.660 1.00 82.00 90 MET A CA 1
ATOM 722 C C . MET A 1 90 ? -3.843 -5.582 0.694 1.00 82.00 90 MET A C 1
ATOM 724 O O . MET A 1 90 ? -4.315 -6.101 1.709 1.00 82.00 90 MET A O 1
ATOM 728 N N . PRO A 1 91 ? -2.831 -4.697 0.784 1.00 82.88 91 PRO A N 1
ATOM 729 C CA . PRO A 1 91 ? -2.231 -4.328 2.069 1.00 82.88 91 PRO A CA 1
ATOM 730 C C . PRO A 1 91 ? -3.214 -3.605 2.990 1.00 82.88 91 PRO A C 1
ATOM 732 O O . PRO A 1 91 ? -3.211 -3.832 4.199 1.00 82.88 91 PRO A O 1
ATOM 735 N N . ALA A 1 92 ? -4.074 -2.759 2.418 1.00 85.12 92 ALA A N 1
ATOM 736 C CA . ALA A 1 92 ? -5.056 -1.975 3.156 1.00 85.12 92 ALA A CA 1
ATOM 737 C C . ALA A 1 92 ? -6.144 -2.856 3.796 1.00 85.12 92 ALA A C 1
ATOM 739 O O . ALA A 1 92 ? -6.466 -2.694 4.968 1.00 85.12 92 ALA A O 1
ATOM 740 N N . ILE A 1 93 ? -6.679 -3.831 3.058 1.00 84.50 93 ILE A N 1
ATOM 741 C CA . ILE A 1 93 ? -7.651 -4.804 3.573 1.00 84.50 93 ILE A CA 1
ATOM 742 C C . ILE A 1 93 ? -6.972 -5.726 4.585 1.00 84.50 93 ILE A C 1
ATOM 744 O O . ILE A 1 93 ? -7.522 -5.990 5.655 1.00 84.50 93 ILE A O 1
ATOM 748 N N . TYR A 1 94 ? -5.762 -6.199 4.286 1.00 83.88 94 TYR A N 1
ATOM 749 C CA . TYR A 1 94 ? -5.064 -7.106 5.189 1.00 83.88 94 TYR A CA 1
ATOM 750 C C . TYR A 1 94 ? -4.742 -6.458 6.542 1.00 83.88 94 TYR A C 1
ATOM 752 O O . TYR A 1 94 ? -4.833 -7.115 7.583 1.00 83.88 94 TYR A O 1
ATOM 760 N N . SER A 1 95 ? -4.460 -5.155 6.572 1.00 83.94 95 SER A N 1
ATOM 761 C CA . SER A 1 95 ? -4.203 -4.445 7.824 1.00 83.94 95 SER A CA 1
ATOM 762 C C . SER A 1 95 ? -5.421 -4.392 8.759 1.00 83.94 95 SER A C 1
ATOM 764 O O . SER A 1 95 ? -5.244 -4.425 9.979 1.00 83.94 95 SER A O 1
ATOM 766 N N . VAL A 1 96 ? -6.648 -4.423 8.219 1.00 81.81 96 VAL A N 1
ATOM 767 C CA . VAL A 1 96 ? -7.894 -4.573 9.000 1.00 81.81 96 VAL A CA 1
ATOM 768 C C . VAL A 1 96 ? -7.895 -5.894 9.769 1.00 81.81 96 VAL A C 1
ATOM 770 O O . VAL A 1 96 ? -8.144 -5.918 10.978 1.00 81.81 96 VAL A O 1
ATOM 773 N N . PHE A 1 97 ? -7.560 -6.993 9.086 1.00 81.00 97 PHE A N 1
ATOM 774 C CA . PHE A 1 97 ? -7.504 -8.327 9.685 1.00 81.00 97 PHE A CA 1
ATOM 775 C C . PHE A 1 97 ? -6.375 -8.466 10.710 1.00 81.00 97 PHE A C 1
ATOM 777 O O . PHE A 1 97 ? -6.528 -9.206 11.686 1.00 81.00 97 PHE A O 1
ATOM 784 N N . LEU A 1 98 ? -5.253 -7.768 10.512 1.00 81.44 98 LEU A N 1
ATOM 785 C CA . LEU A 1 98 ? -4.131 -7.749 11.458 1.00 81.44 98 LEU A CA 1
ATOM 786 C C . LEU A 1 98 ? -4.444 -6.973 12.743 1.00 81.44 98 LEU A C 1
ATOM 788 O O . LEU A 1 98 ? -3.922 -7.311 13.806 1.00 81.44 98 LEU A O 1
ATOM 792 N N . LEU A 1 99 ? -5.284 -5.939 12.656 1.00 81.50 99 LEU A N 1
ATOM 793 C CA . LEU A 1 99 ? -5.713 -5.151 13.813 1.00 81.50 99 LEU A CA 1
ATOM 794 C C . LEU A 1 99 ? -6.834 -5.805 14.628 1.00 81.50 99 LEU A C 1
ATOM 796 O O . LEU A 1 99 ? -7.180 -5.256 15.680 1.00 81.50 99 LEU A O 1
ATOM 800 N N . GLU A 1 100 ? -7.355 -6.950 14.172 1.00 82.75 100 GLU A N 1
ATOM 801 C CA . GLU A 1 100 ? -8.411 -7.727 14.840 1.00 82.75 100 GLU A CA 1
ATOM 802 C C . GLU A 1 100 ? -9.655 -6.867 15.121 1.00 82.75 100 GLU A C 1
ATOM 804 O O . GLU A 1 100 ? -10.255 -6.924 16.190 1.00 82.75 100 GLU A O 1
ATOM 809 N N . TYR A 1 101 ? -10.029 -6.013 14.160 1.00 75.38 101 TYR A N 1
ATOM 810 C CA . TYR A 1 101 ? -11.135 -5.066 14.327 1.00 75.38 101 TYR A CA 1
ATOM 811 C C . TYR A 1 101 ? -12.463 -5.751 14.681 1.00 75.38 101 TYR A C 1
ATOM 813 O O . TYR A 1 101 ? -13.194 -5.257 15.538 1.00 75.38 101 TYR A O 1
ATOM 821 N N . GLU A 1 102 ? -12.754 -6.901 14.067 1.00 73.50 102 GLU A N 1
ATOM 822 C CA . GLU A 1 102 ? -13.953 -7.690 14.376 1.00 73.50 102 GLU A CA 1
ATOM 823 C C . GLU A 1 102 ? -13.939 -8.218 15.816 1.00 73.50 102 GLU A C 1
ATOM 825 O O . GLU A 1 102 ? -14.934 -8.089 16.525 1.00 73.50 102 GLU A O 1
ATOM 830 N N . GLU A 1 103 ? -12.795 -8.719 16.289 1.00 77.88 103 GLU A N 1
ATOM 831 C CA . GLU A 1 103 ? -12.635 -9.225 17.661 1.00 77.88 103 GLU A CA 1
ATOM 832 C C . GLU A 1 103 ? -12.737 -8.097 18.703 1.00 77.88 103 GLU A C 1
ATOM 834 O O . GLU A 1 103 ? -13.161 -8.320 19.834 1.00 77.88 103 GLU A O 1
ATOM 839 N N . LYS A 1 104 ? -12.419 -6.855 18.312 1.00 77.06 104 LYS A N 1
ATOM 840 C CA . LYS A 1 104 ? -12.567 -5.642 19.138 1.00 77.06 104 LYS A CA 1
ATOM 841 C C . LYS A 1 104 ? -13.977 -5.039 19.119 1.00 77.06 104 LYS A C 1
ATOM 843 O O . LYS A 1 104 ? -14.162 -3.907 19.567 1.00 77.06 104 LYS A O 1
ATOM 848 N N . GLY A 1 105 ? -14.966 -5.770 18.606 1.00 72.25 105 GLY A N 1
ATOM 849 C CA . GLY A 1 105 ? -16.372 -5.360 18.584 1.00 72.25 105 GLY A CA 1
ATOM 850 C C . GLY A 1 105 ? -16.825 -4.719 17.273 1.00 72.25 105 GLY A C 1
ATOM 851 O O . GLY A 1 105 ? -17.973 -4.294 17.177 1.00 72.25 105 GLY A O 1
ATOM 852 N N . GLY A 1 106 ? -15.965 -4.642 16.251 1.00 79.44 106 GLY A N 1
ATOM 853 C CA . GLY A 1 106 ? -16.327 -4.169 14.916 1.00 79.44 106 GLY A CA 1
ATOM 854 C C . GLY A 1 106 ? -17.051 -2.820 14.943 1.00 79.44 106 GLY A C 1
ATOM 855 O O . GLY A 1 106 ? -16.483 -1.797 15.318 1.00 79.44 106 GLY A O 1
ATOM 856 N N . LYS A 1 107 ? -18.339 -2.806 14.576 1.00 73.25 107 LYS A N 1
ATOM 857 C CA . LYS A 1 107 ? -19.175 -1.588 14.593 1.00 73.25 107 LYS A CA 1
ATOM 858 C C . LYS A 1 107 ? -19.256 -0.928 15.977 1.00 73.25 107 LYS A C 1
ATOM 860 O O . LYS A 1 107 ? -19.356 0.303 16.044 1.00 73.25 107 LYS A O 1
ATOM 865 N N . ASP A 1 108 ? -19.121 -1.717 17.037 1.00 78.25 108 ASP A N 1
ATOM 866 C CA . ASP A 1 108 ? -19.154 -1.292 18.437 1.00 78.25 108 ASP A CA 1
ATOM 867 C C . ASP A 1 108 ? -17.768 -1.035 19.042 1.00 78.25 108 ASP A C 1
ATOM 869 O O . ASP A 1 108 ? -17.656 -0.710 20.224 1.00 78.25 108 ASP A O 1
ATOM 873 N N . ALA A 1 109 ? -16.705 -1.120 18.234 1.00 81.69 109 ALA A N 1
ATOM 874 C CA . ALA A 1 109 ? -15.351 -0.820 18.676 1.00 81.69 109 ALA A CA 1
ATOM 875 C C . ALA A 1 109 ? -15.204 0.633 19.164 1.00 81.69 109 ALA A C 1
ATOM 877 O O . ALA A 1 109 ? -15.888 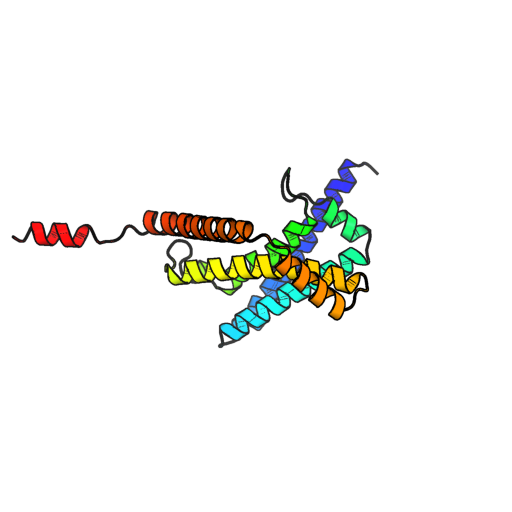1.560 18.704 1.00 81.69 109 ALA A O 1
ATOM 878 N N . SER A 1 110 ? -14.249 0.839 20.075 1.00 87.19 110 SER A N 1
ATOM 879 C CA . SER A 1 110 ? -13.948 2.157 20.636 1.00 87.19 110 SER A CA 1
ATOM 880 C C . SER A 1 110 ? -13.542 3.163 19.549 1.00 87.19 110 SER A C 1
ATOM 882 O O . SER A 1 110 ? -12.959 2.799 18.524 1.00 87.19 110 SER A O 1
ATOM 884 N N . TRP A 1 111 ? -13.789 4.458 19.780 1.00 83.00 111 TRP A N 1
ATOM 885 C CA . TRP A 1 111 ? -13.360 5.521 18.857 1.00 83.00 111 TRP A CA 1
ATOM 886 C C . TRP A 1 111 ? -11.851 5.469 18.559 1.00 83.00 111 TRP A C 1
ATOM 888 O O . TRP A 1 111 ? -11.435 5.655 17.417 1.00 83.00 111 TRP A O 1
ATOM 898 N N . ASN A 1 112 ? -11.032 5.142 19.563 1.00 86.12 112 ASN A N 1
ATOM 899 C CA . ASN A 1 112 ? -9.586 5.008 19.393 1.00 86.12 112 ASN A CA 1
ATOM 900 C C . ASN A 1 112 ? -9.212 3.837 18.475 1.00 86.12 112 ASN A C 1
ATOM 902 O O . ASN A 1 112 ? -8.277 3.962 17.687 1.00 86.12 112 ASN A O 1
ATOM 906 N N . ASP A 1 113 ? -9.928 2.715 18.542 1.00 86.44 113 ASP A N 1
ATOM 907 C CA . ASP A 1 113 ? -9.674 1.576 17.656 1.00 86.44 113 ASP A CA 1
ATOM 908 C C . ASP A 1 113 ? -10.151 1.850 16.228 1.00 86.44 113 ASP A C 1
ATOM 910 O O . ASP A 1 113 ? -9.452 1.491 15.280 1.00 86.44 113 ASP A O 1
ATOM 914 N N . LYS A 1 114 ? -11.267 2.574 16.058 1.00 84.38 114 LYS A N 1
ATOM 915 C CA . LYS A 1 114 ? -11.717 3.061 14.742 1.00 84.38 114 LYS A CA 1
ATOM 916 C C . LYS A 1 114 ? -10.701 4.021 14.113 1.00 84.38 114 LYS A C 1
ATOM 918 O O . LYS A 1 114 ? -10.402 3.895 12.928 1.00 84.38 114 LYS A O 1
ATOM 923 N N . LEU A 1 115 ? -10.112 4.927 14.899 1.00 85.88 115 LEU A N 1
ATOM 924 C CA . LEU A 1 115 ? -9.033 5.806 14.432 1.00 85.88 115 LEU A CA 1
ATOM 925 C C . LEU A 1 115 ? -7.764 5.029 14.061 1.00 85.88 115 LEU A C 1
ATOM 927 O O . LEU A 1 115 ? -7.170 5.310 13.022 1.00 85.88 115 LEU A O 1
ATOM 931 N N . LYS A 1 116 ? -7.354 4.038 14.864 1.00 86.25 116 LYS A N 1
ATOM 932 C CA . LYS A 1 116 ? -6.201 3.173 14.542 1.00 86.25 116 LYS A CA 1
ATOM 933 C C . LYS A 1 116 ? -6.424 2.388 13.256 1.00 86.25 116 LYS A C 1
ATOM 935 O O . LYS A 1 116 ? -5.510 2.297 12.440 1.00 86.25 116 LYS A O 1
ATOM 940 N N . LEU A 1 117 ? -7.627 1.847 13.072 1.00 88.12 117 LEU A N 1
ATOM 941 C CA . LEU A 1 117 ? -8.018 1.167 11.845 1.00 88.12 117 LEU A CA 1
ATOM 942 C C . LEU A 1 117 ? -7.923 2.112 10.649 1.00 88.12 117 LEU A C 1
ATOM 944 O O . LEU A 1 117 ? -7.267 1.783 9.667 1.00 88.12 117 LEU A O 1
ATOM 948 N N . MET A 1 118 ? -8.530 3.295 10.755 1.00 85.44 118 MET A N 1
ATOM 949 C CA . MET A 1 118 ? -8.497 4.302 9.700 1.00 85.44 118 MET A CA 1
ATOM 950 C C . MET A 1 118 ? -7.058 4.670 9.331 1.00 85.44 118 MET A C 1
ATOM 952 O O . MET A 1 118 ? -6.686 4.603 8.164 1.00 85.44 118 MET A O 1
ATOM 956 N N . ALA A 1 119 ? -6.240 5.017 10.325 1.00 86.12 119 ALA A N 1
ATOM 957 C CA . ALA A 1 119 ? -4.845 5.375 10.109 1.00 86.12 119 ALA A CA 1
ATOM 958 C C . ALA A 1 119 ? -4.070 4.227 9.449 1.00 86.12 119 ALA A C 1
ATOM 960 O O . ALA A 1 119 ? -3.331 4.456 8.500 1.00 86.12 119 ALA A O 1
ATOM 961 N N . SER A 1 120 ? -4.277 2.989 9.901 1.00 89.12 120 SER A N 1
ATOM 962 C CA . SER A 1 120 ? -3.647 1.802 9.323 1.00 89.12 120 SER A CA 1
ATOM 963 C C . SER A 1 120 ? -4.033 1.590 7.860 1.00 89.12 120 SER A C 1
ATOM 965 O O . SER A 1 120 ? -3.149 1.436 7.021 1.00 89.12 120 SER A O 1
ATOM 967 N N . VAL A 1 121 ? -5.327 1.617 7.536 1.00 87.88 121 VAL A N 1
ATOM 968 C CA . VAL A 1 121 ? -5.820 1.444 6.161 1.00 87.88 121 VAL A CA 1
ATOM 969 C C . VAL A 1 121 ? -5.266 2.546 5.257 1.00 87.88 121 VAL A C 1
ATOM 971 O O . VAL A 1 121 ? -4.728 2.243 4.195 1.00 87.88 121 VAL A O 1
ATOM 974 N N . SER A 1 122 ? -5.321 3.807 5.696 1.00 84.75 122 SER A N 1
ATOM 975 C CA . SER A 1 122 ? -4.827 4.950 4.921 1.00 84.75 122 SER A CA 1
ATOM 976 C C . SER A 1 122 ? -3.313 4.909 4.709 1.00 84.75 122 SER A C 1
ATOM 978 O O . SER A 1 122 ? -2.850 5.082 3.583 1.00 84.75 122 SER A O 1
ATOM 980 N N . ILE A 1 123 ? -2.530 4.648 5.763 1.00 88.00 123 ILE A N 1
ATOM 981 C CA . ILE A 1 123 ? -1.065 4.557 5.671 1.00 88.00 123 ILE A CA 1
ATOM 982 C C . ILE A 1 123 ? -0.662 3.397 4.764 1.00 88.00 123 ILE A C 1
ATOM 984 O O . ILE A 1 123 ? 0.243 3.560 3.954 1.00 88.00 123 ILE A O 1
ATOM 988 N N . ASN A 1 124 ? -1.335 2.247 4.852 1.00 90.81 124 ASN A N 1
ATOM 989 C CA . ASN A 1 124 ? -1.008 1.104 4.003 1.00 90.81 124 ASN A CA 1
ATOM 990 C C . ASN A 1 124 ? -1.433 1.303 2.549 1.00 90.81 124 ASN A C 1
ATOM 992 O O . ASN A 1 124 ? -0.682 0.935 1.655 1.00 90.81 124 ASN A O 1
ATOM 996 N N . ALA A 1 125 ? -2.584 1.922 2.287 1.00 85.75 125 ALA A N 1
ATOM 997 C CA . ALA A 1 125 ? -2.977 2.270 0.924 1.00 85.75 125 ALA A CA 1
ATOM 998 C C . ALA A 1 125 ? -1.969 3.243 0.288 1.00 85.75 125 ALA A C 1
ATOM 1000 O O . ALA A 1 125 ? -1.547 3.053 -0.852 1.00 85.75 125 ALA A O 1
ATOM 1001 N N . MET A 1 126 ? -1.532 4.252 1.048 1.00 86.00 126 MET A N 1
ATOM 1002 C CA . MET A 1 126 ? -0.545 5.228 0.591 1.00 86.00 126 MET A CA 1
ATOM 1003 C C . MET A 1 126 ? 0.849 4.607 0.430 1.00 86.00 126 MET A C 1
ATOM 1005 O O . MET A 1 126 ? 1.513 4.838 -0.577 1.00 86.00 126 MET A O 1
ATOM 1009 N N . GLY A 1 127 ? 1.266 3.769 1.380 1.00 88.00 127 GLY A N 1
ATOM 1010 C CA . GLY A 1 127 ? 2.516 3.013 1.319 1.00 88.00 127 GLY A CA 1
ATOM 1011 C C . GLY A 1 127 ? 2.561 2.057 0.131 1.00 88.00 127 GLY A C 1
ATOM 1012 O O . GLY A 1 127 ? 3.578 1.985 -0.548 1.00 88.00 127 GLY A O 1
ATOM 1013 N N . ALA A 1 128 ? 1.452 1.386 -0.184 1.00 88.06 128 ALA A N 1
ATOM 1014 C CA . ALA A 1 128 ? 1.330 0.556 -1.376 1.00 88.06 128 ALA A CA 1
ATOM 1015 C C . ALA A 1 128 ? 1.419 1.385 -2.658 1.00 88.06 128 ALA A C 1
ATOM 1017 O O . ALA A 1 128 ? 2.175 1.032 -3.556 1.00 88.06 128 ALA A O 1
ATOM 1018 N N . PHE A 1 129 ? 0.705 2.510 -2.730 1.00 84.75 129 PHE A N 1
ATOM 1019 C CA . PHE A 1 129 ? 0.746 3.396 -3.889 1.00 84.75 129 PHE A CA 1
ATOM 1020 C C . PHE A 1 129 ? 2.159 3.931 -4.170 1.00 84.75 129 PHE A C 1
ATOM 1022 O O . PHE A 1 129 ? 2.687 3.727 -5.262 1.00 84.75 129 PHE A O 1
ATOM 1029 N N . PHE A 1 130 ? 2.805 4.558 -3.182 1.00 84.50 130 PHE A N 1
ATOM 1030 C CA . PHE A 1 130 ? 4.165 5.080 -3.352 1.00 84.50 130 PHE A CA 1
ATOM 1031 C C . PHE A 1 130 ? 5.195 3.965 -3.508 1.00 84.50 130 PHE A C 1
ATOM 1033 O O . PHE A 1 130 ? 6.083 4.072 -4.347 1.00 84.50 130 PHE A O 1
ATOM 1040 N N . GLY A 1 131 ? 5.055 2.871 -2.757 1.00 86.88 131 GLY A N 1
ATOM 1041 C CA . GLY A 1 131 ? 5.928 1.707 -2.867 1.00 86.88 131 GLY A CA 1
ATOM 1042 C C . GLY A 1 131 ? 5.919 1.110 -4.273 1.00 86.88 131 GLY A C 1
ATOM 1043 O O . GLY A 1 131 ? 6.981 0.802 -4.799 1.00 86.88 131 GLY A O 1
ATOM 1044 N N . LEU A 1 132 ? 4.752 1.019 -4.918 1.00 86.06 132 LEU A N 1
ATOM 1045 C CA . LEU A 1 132 ? 4.636 0.600 -6.318 1.00 86.06 132 LEU A CA 1
ATOM 1046 C C . LEU A 1 132 ? 5.315 1.571 -7.275 1.00 86.06 132 LEU A C 1
ATOM 1048 O O . LEU A 1 132 ? 6.016 1.126 -8.178 1.00 86.06 132 LEU A O 1
ATOM 1052 N N . LEU A 1 133 ? 5.088 2.878 -7.119 1.00 84.69 133 LEU A N 1
ATOM 1053 C CA . LEU A 1 133 ? 5.709 3.886 -7.981 1.00 84.69 133 LEU A CA 1
ATOM 1054 C C . LEU A 1 133 ? 7.234 3.824 -7.875 1.00 84.69 133 LEU A C 1
ATOM 1056 O O . LEU A 1 133 ? 7.921 3.771 -8.890 1.00 84.69 133 LEU A O 1
ATOM 1060 N N . PHE A 1 134 ? 7.754 3.758 -6.651 1.00 86.56 134 PHE A N 1
ATOM 1061 C CA . PHE A 1 134 ? 9.189 3.706 -6.385 1.00 86.56 134 PHE A CA 1
ATOM 1062 C C . PHE A 1 134 ? 9.802 2.391 -6.862 1.00 86.56 134 PHE A C 1
ATOM 1064 O O . PHE A 1 134 ? 10.857 2.400 -7.488 1.00 86.56 134 PHE A O 1
ATOM 1071 N N . ALA A 1 135 ? 9.132 1.262 -6.617 1.00 85.75 135 ALA A N 1
ATOM 1072 C CA . ALA A 1 135 ? 9.586 -0.034 -7.103 1.00 85.75 135 ALA A CA 1
ATOM 1073 C C . ALA A 1 135 ? 9.614 -0.080 -8.634 1.00 85.75 135 ALA A C 1
ATOM 1075 O O . ALA A 1 135 ? 10.601 -0.540 -9.191 1.00 85.75 135 ALA A O 1
ATOM 1076 N N . ASN A 1 136 ? 8.581 0.423 -9.320 1.00 84.81 136 ASN A N 1
ATOM 1077 C CA . ASN A 1 136 ? 8.581 0.484 -10.784 1.00 84.81 136 ASN A CA 1
ATOM 1078 C C . ASN A 1 136 ? 9.710 1.367 -11.314 1.00 84.81 136 ASN A C 1
ATOM 1080 O O . ASN A 1 136 ? 10.455 0.909 -12.171 1.00 84.81 136 ASN A O 1
ATOM 1084 N N . PHE A 1 137 ? 9.891 2.558 -10.740 1.00 83.06 137 PHE A N 1
ATOM 1085 C CA . PHE A 1 137 ? 10.966 3.478 -11.113 1.00 83.06 137 PHE A CA 1
ATOM 1086 C C . PHE A 1 137 ? 12.354 2.831 -10.986 1.00 83.06 137 PHE A C 1
ATOM 1088 O O . PHE A 1 137 ? 13.164 2.908 -11.903 1.00 83.06 137 PHE A O 1
ATOM 1095 N N . LEU A 1 138 ? 12.622 2.128 -9.881 1.00 87.50 138 LEU A N 1
ATOM 1096 C CA . LEU A 1 138 ? 13.891 1.414 -9.695 1.00 87.50 138 LEU A CA 1
ATOM 1097 C C . LEU A 1 138 ? 14.028 0.209 -10.639 1.00 87.50 138 LEU A C 1
ATOM 1099 O O . LEU A 1 138 ? 15.110 -0.047 -11.159 1.00 87.50 138 LEU A O 1
ATOM 1103 N N . LEU A 1 139 ? 12.941 -0.529 -10.876 1.00 85.81 139 LEU A N 1
ATOM 1104 C CA . LEU A 1 139 ? 12.925 -1.658 -11.812 1.00 85.81 139 LEU A CA 1
ATOM 1105 C C . LEU A 1 139 ? 13.072 -1.209 -13.280 1.00 85.81 139 LEU A C 1
ATOM 1107 O O . LEU A 1 139 ? 13.490 -2.012 -14.107 1.00 85.81 139 LEU A O 1
ATOM 1111 N N . ASP A 1 140 ? 12.771 0.052 -13.603 1.00 87.06 140 ASP A N 1
ATOM 1112 C CA . ASP A 1 140 ? 13.044 0.674 -14.911 1.00 87.06 140 ASP A CA 1
ATOM 1113 C C . ASP A 1 140 ? 14.536 1.004 -15.118 1.00 87.06 140 ASP A C 1
ATOM 1115 O O . ASP A 1 140 ? 14.927 1.467 -16.187 1.00 87.06 140 ASP A O 1
ATOM 1119 N N . GLY A 1 141 ? 15.385 0.731 -14.121 1.00 88.38 141 GLY A N 1
ATOM 1120 C CA . GLY A 1 141 ? 16.835 0.922 -14.189 1.00 88.38 141 GLY A CA 1
ATOM 1121 C C . GLY A 1 141 ? 17.317 2.268 -13.648 1.00 88.38 141 GLY A C 1
ATOM 1122 O O . GLY A 1 141 ? 18.520 2.529 -13.669 1.00 88.38 141 GLY A O 1
ATOM 1123 N N . HIS A 1 142 ? 16.416 3.106 -13.132 1.00 89.50 142 HIS A N 1
ATOM 1124 C CA . HIS A 1 142 ? 16.793 4.365 -12.502 1.00 89.50 142 HIS A CA 1
ATOM 1125 C C . HIS A 1 142 ? 17.486 4.148 -11.157 1.00 89.50 142 HIS A C 1
ATOM 1127 O O . HIS A 1 142 ? 17.176 3.227 -10.394 1.00 89.50 142 HIS A O 1
ATOM 1133 N N . SER A 1 143 ? 18.417 5.041 -10.830 1.00 91.81 143 SER A N 1
ATOM 1134 C CA . SER A 1 143 ? 19.134 4.975 -9.562 1.00 91.81 143 SER A CA 1
ATOM 1135 C C . SER A 1 143 ? 18.277 5.445 -8.379 1.00 91.81 143 SER A C 1
ATOM 1137 O O . SER A 1 143 ? 17.362 6.260 -8.500 1.00 91.81 143 SER A O 1
ATOM 1139 N N . PHE A 1 144 ? 18.626 4.990 -7.172 1.00 87.19 144 PHE A N 1
ATOM 1140 C CA . PHE A 1 144 ? 18.018 5.520 -5.947 1.00 87.19 144 PHE A CA 1
ATOM 1141 C C . PHE A 1 144 ? 18.289 7.025 -5.769 1.00 87.19 144 PHE A C 1
ATOM 1143 O O . PHE A 1 144 ? 17.464 7.740 -5.205 1.00 87.19 144 PHE A O 1
ATOM 1150 N N . GLY A 1 145 ? 19.426 7.516 -6.277 1.00 89.88 145 GLY A N 1
ATOM 1151 C CA . GLY A 1 145 ? 19.742 8.943 -6.302 1.00 89.88 145 GLY A CA 1
ATOM 1152 C C . GLY A 1 145 ? 18.720 9.736 -7.115 1.00 89.88 145 GLY A C 1
ATOM 1153 O O . GLY A 1 145 ? 18.166 10.703 -6.595 1.00 89.88 145 GLY A O 1
ATOM 1154 N N . GLU A 1 146 ? 18.410 9.270 -8.329 1.00 88.50 146 GLU A N 1
ATOM 1155 C CA . GLU A 1 146 ? 17.364 9.851 -9.183 1.00 88.50 146 GLU A CA 1
ATOM 1156 C C . GLU A 1 146 ? 15.990 9.806 -8.516 1.00 88.50 146 GLU A C 1
ATOM 1158 O O . GLU A 1 146 ? 15.261 10.794 -8.525 1.00 88.50 146 GLU A O 1
ATOM 1163 N N . LEU A 1 147 ? 15.650 8.697 -7.854 1.00 88.00 147 LEU A N 1
ATOM 1164 C CA . LEU A 1 147 ? 14.379 8.585 -7.141 1.00 88.00 147 LEU A CA 1
ATOM 1165 C C . LEU A 1 147 ? 14.251 9.661 -6.052 1.00 88.00 147 LEU A C 1
ATOM 1167 O O . LEU A 1 147 ? 13.204 10.302 -5.914 1.00 88.00 147 LEU A O 1
ATOM 1171 N N . VAL A 1 148 ? 15.318 9.877 -5.277 1.00 88.12 148 VAL A N 1
ATOM 1172 C CA . VAL A 1 148 ? 15.356 10.903 -4.227 1.00 88.12 148 VAL A CA 1
ATOM 1173 C C . VAL A 1 148 ? 15.257 12.305 -4.826 1.00 88.12 148 VAL A C 1
ATOM 1175 O O . VAL A 1 148 ? 14.526 13.133 -4.277 1.00 88.12 148 VAL A O 1
ATOM 1178 N N . THR A 1 149 ? 15.955 12.595 -5.927 1.00 90.25 149 THR A N 1
ATOM 1179 C CA . THR A 1 149 ? 15.886 13.913 -6.578 1.00 90.25 149 THR A CA 1
ATOM 1180 C C . THR A 1 149 ? 14.509 14.173 -7.171 1.00 90.25 149 THR A C 1
ATOM 1182 O O . THR A 1 149 ? 13.917 15.198 -6.848 1.00 90.25 149 THR A O 1
ATOM 1185 N N . THR A 1 150 ? 13.937 13.224 -7.915 1.00 88.19 150 THR A N 1
ATOM 1186 C CA . THR A 1 150 ? 12.589 13.342 -8.491 1.00 88.19 150 THR A CA 1
ATOM 1187 C C . THR A 1 150 ? 11.529 13.492 -7.405 1.00 88.19 150 THR A C 1
ATOM 1189 O O . THR A 1 150 ? 10.614 14.299 -7.537 1.00 88.19 150 THR A O 1
ATOM 1192 N N . THR A 1 151 ? 11.664 12.775 -6.286 1.00 86.19 151 THR A N 1
ATOM 1193 C CA . THR A 1 151 ? 10.752 12.938 -5.144 1.00 86.19 151 THR A CA 1
ATOM 1194 C C . THR A 1 151 ? 10.866 14.343 -4.548 1.00 86.19 151 THR A C 1
ATOM 1196 O O . THR A 1 151 ? 9.847 14.984 -4.298 1.00 86.19 151 THR A O 1
ATOM 1199 N N . LYS A 1 152 ? 12.086 14.857 -4.342 1.00 86.19 152 LYS A N 1
ATOM 1200 C CA . LYS A 1 152 ? 12.300 16.228 -3.844 1.00 86.19 152 LYS A CA 1
ATOM 1201 C C . LYS A 1 152 ? 11.722 17.274 -4.792 1.00 86.19 152 LYS A C 1
ATOM 1203 O O . LYS A 1 152 ? 11.046 18.187 -4.329 1.00 86.19 152 LYS A O 1
ATOM 1208 N N . GLU A 1 153 ? 11.953 17.125 -6.091 1.00 87.25 153 GLU A N 1
ATOM 1209 C CA . GLU A 1 153 ? 11.390 18.004 -7.117 1.00 87.25 153 GLU A CA 1
ATOM 1210 C C . GLU A 1 153 ? 9.865 17.962 -7.101 1.00 87.25 153 GLU A C 1
ATOM 1212 O O . GLU A 1 153 ? 9.238 19.014 -7.045 1.00 87.25 153 GLU A O 1
ATOM 1217 N N . ALA A 1 154 ? 9.256 16.776 -7.027 1.00 82.62 154 ALA A N 1
ATOM 1218 C CA . ALA A 1 154 ? 7.806 16.636 -6.925 1.00 82.62 154 ALA A CA 1
ATOM 1219 C C . ALA A 1 154 ? 7.236 17.350 -5.688 1.00 82.62 154 ALA A C 1
ATOM 1221 O O . ALA A 1 154 ? 6.211 18.024 -5.789 1.00 82.62 154 ALA A O 1
ATOM 1222 N N . PHE A 1 155 ? 7.905 17.268 -4.532 1.00 78.88 155 PHE A N 1
ATOM 1223 C CA . PHE A 1 155 ? 7.502 18.014 -3.335 1.00 78.88 155 PHE A CA 1
ATOM 1224 C C . PHE A 1 155 ? 7.671 19.530 -3.495 1.00 78.88 155 PHE A C 1
ATOM 1226 O O . PHE A 1 155 ? 6.791 20.275 -3.072 1.00 78.88 155 PHE A O 1
ATOM 1233 N N . CYS A 1 156 ? 8.750 19.998 -4.125 1.00 78.50 156 CYS A N 1
ATOM 1234 C CA . CYS A 1 156 ? 8.961 21.423 -4.401 1.00 78.50 156 CYS A CA 1
ATOM 1235 C C . CYS A 1 156 ? 7.970 21.981 -5.435 1.00 78.50 156 CYS A C 1
ATOM 1237 O O . CYS A 1 156 ? 7.557 23.133 -5.329 1.00 78.50 156 CYS A O 1
ATOM 1239 N N . CYS A 1 157 ? 7.579 21.169 -6.417 1.00 76.69 157 CYS A N 1
ATOM 1240 C CA . CYS A 1 157 ? 6.593 21.505 -7.442 1.00 76.69 157 CYS A CA 1
ATOM 1241 C C . CYS A 1 157 ? 5.149 21.294 -6.974 1.00 76.69 157 CYS A C 1
ATOM 1243 O O . CYS A 1 157 ? 4.222 21.700 -7.672 1.00 76.69 157 CYS A O 1
ATOM 1245 N N . THR A 1 158 ? 4.935 20.666 -5.811 1.00 77.88 158 THR A N 1
ATOM 1246 C CA . THR A 1 158 ? 3.599 20.541 -5.228 1.00 77.88 158 THR A CA 1
ATOM 1247 C C . THR A 1 158 ? 3.137 21.927 -4.816 1.00 77.88 158 THR A C 1
ATOM 1249 O O . THR A 1 158 ? 3.611 22.50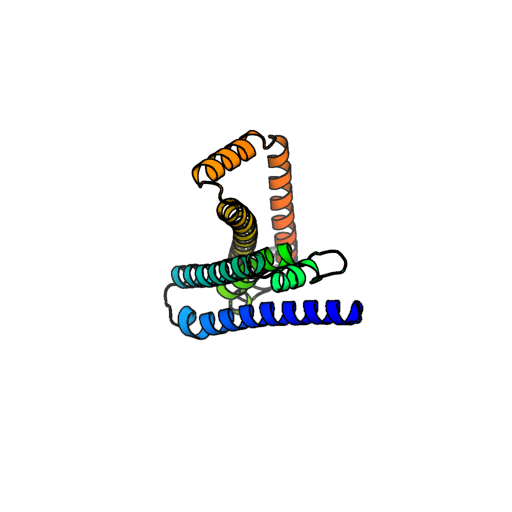0 -3.834 1.00 77.88 158 THR A O 1
ATOM 1252 N N . GLU A 1 159 ? 2.201 22.471 -5.586 1.00 80.19 159 GLU A N 1
ATOM 1253 C CA . GLU A 1 159 ? 1.683 23.803 -5.341 1.00 80.19 159 GLU A CA 1
ATOM 1254 C C . GLU A 1 159 ? 1.056 23.893 -3.943 1.00 80.19 159 GLU A C 1
ATOM 1256 O O . GLU A 1 159 ? 0.346 22.994 -3.481 1.00 80.19 159 GLU A O 1
ATOM 1261 N N . TRP A 1 160 ? 1.300 25.010 -3.254 1.00 75.75 160 TRP A N 1
ATOM 1262 C CA . TRP A 1 160 ? 0.884 25.206 -1.862 1.00 75.75 160 TRP A CA 1
ATOM 1263 C C . TRP A 1 160 ? -0.634 25.058 -1.649 1.00 75.75 160 TRP A C 1
ATOM 1265 O O . TRP A 1 160 ? -1.068 24.731 -0.545 1.00 75.75 160 TRP A O 1
ATOM 1275 N N . TRP A 1 161 ? -1.448 25.233 -2.697 1.00 77.00 161 TRP A N 1
ATOM 1276 C CA . TRP A 1 161 ? -2.904 25.068 -2.645 1.00 77.00 161 TRP A CA 1
ATOM 1277 C C . TRP A 1 161 ? -3.375 23.605 -2.626 1.00 77.00 161 TRP A C 1
ATOM 1279 O O . TRP A 1 161 ? -4.502 23.341 -2.201 1.00 77.00 161 TRP A O 1
ATOM 1289 N N . ALA A 1 162 ? -2.533 22.640 -3.011 1.00 77.62 162 ALA A N 1
ATOM 1290 C CA . ALA A 1 162 ? -2.874 21.218 -2.934 1.00 77.62 162 ALA A CA 1
ATOM 1291 C C . ALA A 1 162 ? -2.959 20.724 -1.475 1.00 77.62 162 ALA A C 1
ATOM 1293 O O . ALA A 1 162 ? -3.749 19.834 -1.149 1.00 77.62 162 ALA A O 1
ATOM 1294 N N . TRP A 1 163 ? -2.196 21.347 -0.569 1.00 79.81 163 TRP A N 1
ATOM 1295 C CA . TRP A 1 163 ? -2.143 20.985 0.849 1.00 79.81 163 TRP A CA 1
ATOM 1296 C C . TRP A 1 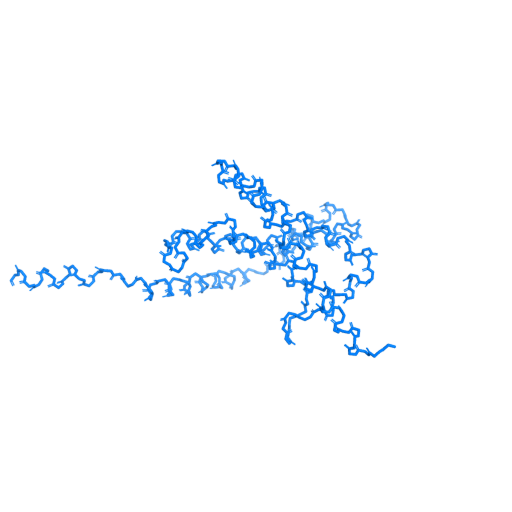163 ? -3.476 21.200 1.589 1.00 79.81 163 TRP A C 1
ATOM 1298 O O . TRP A 1 163 ? -3.948 20.253 2.226 1.00 79.81 163 TRP A O 1
ATOM 1308 N N . PRO A 1 164 ? -4.148 22.369 1.491 1.00 85.88 164 PRO A N 1
ATOM 1309 C CA . PRO A 1 164 ? -5.497 22.550 2.025 1.00 85.88 164 PRO A CA 1
ATOM 1310 C C . PRO A 1 164 ? -6.497 21.503 1.532 1.00 85.88 164 PRO A C 1
ATOM 1312 O O . PRO A 1 164 ? -7.300 21.007 2.320 1.00 85.88 164 PRO A O 1
ATOM 1315 N N . LEU A 1 165 ? -6.439 21.133 0.250 1.00 83.19 165 LEU A N 1
ATOM 1316 C CA . LEU A 1 165 ? -7.385 20.192 -0.350 1.00 83.19 165 LEU A CA 1
ATOM 1317 C C . LEU A 1 165 ? -7.213 18.777 0.224 1.00 83.19 165 LEU A C 1
ATOM 1319 O O . LEU A 1 165 ? -8.198 18.097 0.531 1.00 83.19 165 LEU A O 1
ATOM 1323 N N . LEU A 1 166 ? -5.967 18.367 0.471 1.00 80.38 166 LEU A N 1
ATOM 1324 C CA . LEU A 1 166 ? -5.651 17.124 1.172 1.00 80.38 166 LEU A CA 1
ATOM 1325 C C . LEU A 1 166 ? -6.144 17.153 2.627 1.00 80.38 166 LEU A C 1
ATOM 1327 O O . LEU A 1 166 ? -6.788 16.202 3.073 1.00 80.38 166 LEU A O 1
ATOM 1331 N N . ILE A 1 167 ? -5.925 18.258 3.348 1.00 83.88 167 ILE A N 1
ATOM 1332 C CA . ILE A 1 167 ? -6.397 18.429 4.734 1.00 83.88 167 ILE A CA 1
ATOM 1333 C C . ILE A 1 167 ? -7.926 18.347 4.807 1.00 83.88 167 ILE A C 1
ATOM 1335 O O . ILE A 1 167 ? -8.457 17.629 5.656 1.00 83.88 167 ILE A O 1
ATOM 1339 N N . VAL A 1 168 ? -8.639 19.032 3.909 1.00 87.62 168 VAL A N 1
ATOM 1340 C CA . VAL A 1 168 ? -10.109 18.996 3.837 1.00 87.62 168 VAL A CA 1
ATOM 1341 C C . VAL A 1 168 ? -10.600 17.578 3.561 1.00 87.62 168 VAL A C 1
ATOM 1343 O O . VAL A 1 168 ? -11.523 17.114 4.227 1.00 87.62 168 VAL A O 1
ATOM 1346 N N . THR A 1 169 ? -9.958 16.858 2.642 1.00 82.56 169 THR A N 1
ATOM 1347 C CA . THR A 1 169 ? -10.326 15.474 2.310 1.00 82.56 169 THR A CA 1
ATOM 1348 C C . THR A 1 169 ? -10.162 14.545 3.516 1.00 82.56 169 THR A C 1
ATOM 1350 O O . THR A 1 169 ? -11.072 13.779 3.843 1.00 82.56 169 THR A O 1
ATOM 1353 N N . VAL A 1 170 ? -9.042 14.653 4.238 1.00 83.50 170 VAL A N 1
ATOM 1354 C CA . VAL A 1 170 ? -8.804 13.880 5.468 1.00 83.50 170 VAL A CA 1
ATOM 1355 C C . VAL A 1 170 ? -9.813 14.258 6.556 1.00 83.50 170 VAL A C 1
ATOM 1357 O O . VAL A 1 170 ? -10.383 13.376 7.200 1.00 83.50 170 VAL A O 1
ATOM 1360 N N . ALA A 1 171 ? -10.086 15.551 6.743 1.00 84.88 171 ALA A N 1
ATOM 1361 C CA . ALA A 1 171 ? -11.046 16.034 7.731 1.00 84.88 171 ALA A CA 1
ATOM 1362 C C . ALA A 1 171 ? -12.472 15.543 7.441 1.00 84.88 171 ALA A C 1
ATOM 1364 O O . ALA A 1 171 ? -13.157 15.093 8.360 1.00 84.88 171 ALA A O 1
ATOM 1365 N N . LEU A 1 172 ? -12.901 15.568 6.175 1.00 88.06 172 LEU A N 1
ATOM 1366 C CA . LEU A 1 172 ? -14.189 15.026 5.739 1.00 88.06 172 LEU A CA 1
ATOM 1367 C C . LEU A 1 172 ? -14.279 13.523 6.001 1.00 88.06 172 LEU A C 1
ATOM 1369 O O . LEU A 1 172 ? -15.285 13.062 6.534 1.00 88.06 172 LEU A O 1
ATOM 1373 N N . PHE A 1 173 ? -13.229 12.760 5.698 1.00 83.69 173 PHE A N 1
ATOM 1374 C CA . PHE A 1 173 ? -13.213 11.320 5.954 1.00 83.69 173 PHE A CA 1
ATOM 1375 C C . PHE A 1 173 ? -13.332 11.002 7.452 1.00 83.69 173 PHE A C 1
ATOM 1377 O O . PHE A 1 173 ? -14.171 10.190 7.854 1.00 83.69 173 PHE A O 1
ATOM 1384 N N . VAL A 1 174 ? -12.564 11.699 8.298 1.00 85.44 174 VAL A N 1
ATOM 1385 C CA . VAL A 1 174 ? -12.669 11.594 9.765 1.00 85.44 174 VAL A CA 1
ATOM 1386 C C . VAL A 1 174 ? -14.066 11.988 10.240 1.00 85.44 174 VAL A C 1
ATOM 1388 O O . VAL A 1 174 ? -14.633 11.318 11.105 1.00 85.44 174 VAL A O 1
ATOM 1391 N N . TRP A 1 175 ? -14.638 13.050 9.674 1.00 89.38 175 TRP A N 1
ATOM 1392 C CA . TRP A 1 175 ? -15.976 13.517 10.017 1.00 89.38 175 TRP A CA 1
ATOM 1393 C C . TRP A 1 175 ? -17.055 12.491 9.666 1.00 89.38 175 TRP A C 1
ATOM 1395 O O . TRP A 1 175 ? -17.895 12.211 10.516 1.00 89.38 175 TRP A O 1
ATOM 1405 N N . VAL A 1 176 ? -17.000 11.868 8.484 1.00 86.75 176 VAL A N 1
ATOM 1406 C CA . VAL A 1 176 ? -17.939 10.809 8.071 1.00 86.75 176 VAL A CA 1
ATOM 1407 C C . VAL A 1 176 ? -17.892 9.627 9.040 1.00 86.75 176 VAL A C 1
ATOM 1409 O O . VAL A 1 176 ? -18.933 9.179 9.520 1.00 86.75 176 VAL A O 1
ATOM 1412 N N . VAL A 1 177 ? -16.696 9.150 9.392 1.00 83.25 177 VAL A N 1
ATOM 1413 C CA . VAL A 1 177 ? -16.548 8.023 10.331 1.00 83.25 177 VAL A CA 1
ATOM 1414 C C . VAL A 1 177 ? -16.985 8.406 11.744 1.00 83.25 177 VAL A C 1
ATOM 1416 O O . VAL A 1 177 ? -17.587 7.598 12.453 1.00 83.25 177 VAL A O 1
ATOM 1419 N N . LYS A 1 178 ? -16.735 9.650 12.162 1.00 86.88 178 LYS A N 1
ATOM 1420 C CA . LYS A 1 178 ? -17.219 10.170 13.443 1.00 86.88 178 LYS A CA 1
ATOM 1421 C C . LYS A 1 178 ? -18.737 10.282 13.478 1.00 86.88 178 LYS A C 1
ATOM 1423 O O . LYS A 1 178 ? -19.335 9.899 14.477 1.00 86.88 178 LYS A O 1
ATOM 1428 N N . TYR A 1 179 ? -19.348 10.779 12.408 1.00 86.56 179 TYR A N 1
ATOM 1429 C CA . TYR A 1 179 ? -20.795 10.873 12.267 1.00 86.56 179 TYR A CA 1
ATOM 1430 C C . TYR A 1 179 ? -21.442 9.487 12.369 1.00 86.56 179 TYR A C 1
ATOM 1432 O O . TYR A 1 179 ? -22.391 9.308 13.131 1.00 86.56 179 TYR A O 1
ATOM 1440 N N . ASP A 1 180 ? -20.881 8.489 11.681 1.00 85.81 180 ASP A N 1
ATOM 1441 C CA . ASP A 1 180 ? -21.338 7.101 11.780 1.00 85.81 180 ASP A CA 1
ATOM 1442 C C . ASP A 1 180 ? -21.171 6.525 13.198 1.00 85.81 180 ASP A C 1
ATOM 1444 O O . ASP A 1 180 ? -22.093 5.900 13.731 1.00 85.81 180 ASP A O 1
ATOM 1448 N N . HIS A 1 181 ? -20.033 6.785 13.852 1.00 83.50 181 HIS A N 1
ATOM 1449 C CA . HIS A 1 181 ? -19.804 6.367 15.235 1.00 83.50 181 HIS A CA 1
ATOM 1450 C C . HIS A 1 181 ? -20.799 7.022 16.204 1.00 83.50 181 HIS A C 1
ATOM 1452 O O . HIS A 1 181 ? -21.423 6.309 16.984 1.00 83.50 181 HIS A O 1
ATOM 1458 N N . ASP A 1 182 ? -20.997 8.340 16.132 1.00 85.50 182 ASP A N 1
ATOM 1459 C CA . ASP A 1 182 ? -21.926 9.078 16.999 1.00 85.50 182 ASP A CA 1
ATOM 1460 C C . ASP A 1 182 ? -23.395 8.654 16.757 1.00 85.50 182 ASP A C 1
ATOM 1462 O O . ASP A 1 182 ? -24.186 8.636 17.703 1.00 85.50 182 ASP A O 1
ATOM 1466 N N . LYS A 1 183 ? -23.768 8.267 15.524 1.00 82.75 183 LYS A N 1
ATOM 1467 C CA . LYS A 1 183 ? -25.107 7.743 15.184 1.00 82.75 183 LYS A CA 1
ATOM 1468 C C . LYS A 1 183 ? -25.400 6.402 15.861 1.00 82.75 183 LYS A C 1
ATOM 1470 O O . LYS A 1 183 ? -26.510 6.198 16.348 1.00 82.75 183 LYS A O 1
ATOM 1475 N N . HIS A 1 184 ? -24.424 5.498 15.885 1.00 75.56 184 HIS A N 1
ATOM 1476 C CA . HIS A 1 184 ? -24.579 4.162 16.472 1.00 75.56 184 HIS A CA 1
ATOM 1477 C C . HIS A 1 184 ? -24.245 4.122 17.973 1.00 75.56 184 HIS A C 1
ATOM 1479 O O . HIS A 1 184 ? -24.674 3.208 18.670 1.00 75.56 184 HIS A O 1
ATOM 1485 N N . HIS A 1 185 ? -23.549 5.139 18.490 1.00 69.81 185 HIS A N 1
ATOM 1486 C CA . HIS A 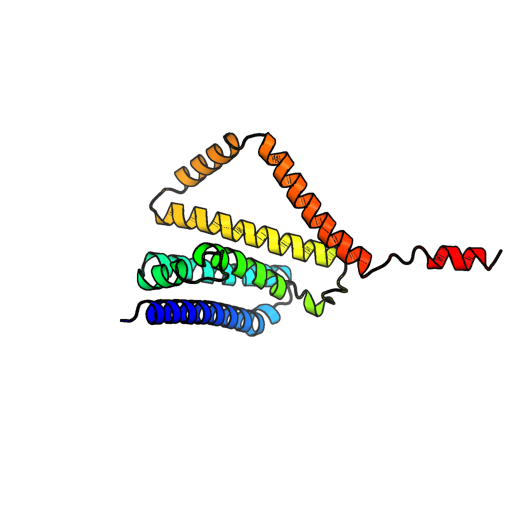1 185 ? -23.203 5.300 19.906 1.00 69.81 185 HIS A CA 1
ATOM 1487 C C . HIS A 1 185 ? -23.695 6.654 20.432 1.00 69.81 185 HIS A C 1
ATOM 1489 O O . HIS A 1 185 ? -22.883 7.526 20.768 1.00 69.81 185 HIS A O 1
ATOM 1495 N N . PRO A 1 186 ? -25.023 6.872 20.524 1.00 65.88 186 PRO A N 1
ATOM 1496 C CA . PRO A 1 186 ? -25.558 8.140 20.990 1.00 65.88 186 PRO A CA 1
ATOM 1497 C C . PRO A 1 186 ? -25.037 8.423 22.399 1.00 65.88 186 PRO A C 1
ATOM 1499 O O . PRO A 1 186 ? -25.239 7.649 23.342 1.00 65.88 186 PRO A O 1
ATOM 1502 N N . LYS A 1 187 ? -24.342 9.555 22.552 1.00 59.62 187 LYS A N 1
ATOM 1503 C CA . LYS A 1 187 ? -23.790 9.992 23.837 1.00 59.62 187 LYS A CA 1
ATOM 1504 C C . LYS A 1 187 ? -24.896 9.942 24.890 1.00 59.62 187 LYS A C 1
ATOM 1506 O O . LYS A 1 187 ? -25.862 10.701 24.816 1.00 59.62 187 LYS A O 1
ATOM 1511 N N . ARG A 1 188 ? -24.704 9.136 25.942 1.00 51.22 188 ARG A N 1
ATOM 1512 C CA . ARG A 1 188 ? -25.525 9.092 27.174 1.00 51.22 188 ARG A CA 1
ATOM 1513 C C . ARG A 1 188 ? -25.529 10.424 27.963 1.00 51.22 188 ARG A C 1
ATOM 1515 O O . ARG A 1 188 ? -25.704 10.429 29.175 1.00 51.22 188 ARG A O 1
ATOM 1522 N N . ARG A 1 189 ? -25.332 11.580 27.318 1.00 48.03 189 ARG A N 1
ATOM 1523 C CA . ARG A 1 189 ? -25.464 12.906 27.942 1.00 48.03 189 ARG A CA 1
ATOM 1524 C C . ARG A 1 189 ? -26.925 13.290 28.207 1.00 48.03 189 ARG A C 1
ATOM 1526 O O . ARG A 1 189 ? -27.158 14.138 29.058 1.00 48.03 189 ARG A O 1
ATOM 1533 N N . SER A 1 190 ? -27.897 12.645 27.555 1.00 49.09 190 SER A N 1
ATOM 1534 C CA . SER A 1 190 ? -29.328 12.929 27.762 1.00 49.09 190 SER A CA 1
ATOM 1535 C C . SER A 1 190 ? -29.917 12.286 29.034 1.00 49.09 190 SER A C 1
ATOM 1537 O O . SER A 1 190 ? -30.703 12.928 29.729 1.00 49.09 190 SER A O 1
ATOM 1539 N N . LYS A 1 191 ? -29.482 11.075 29.421 1.00 42.97 191 LYS A N 1
ATOM 1540 C CA . LYS A 1 191 ? -30.095 10.355 30.557 1.00 42.97 191 LYS A CA 1
ATOM 1541 C C . LYS A 1 191 ? -29.739 10.955 31.927 1.00 42.97 191 LYS A C 1
ATOM 1543 O O . LYS A 1 191 ? -30.571 11.014 32.819 1.00 42.97 191 LYS A O 1
ATOM 1548 N N . LYS A 1 192 ? -28.533 11.519 32.074 1.00 40.56 192 LYS A N 1
ATOM 1549 C CA . LYS A 1 192 ? -28.089 12.131 33.343 1.00 40.56 192 LYS A CA 1
ATOM 1550 C C . LYS A 1 192 ? -28.775 13.470 33.663 1.00 40.56 192 LYS A C 1
ATOM 1552 O O . LYS A 1 192 ? -28.773 13.891 34.813 1.00 40.56 192 LYS A O 1
ATOM 1557 N N . ARG A 1 193 ? -29.344 14.155 32.660 1.00 44.91 193 ARG A N 1
ATOM 1558 C CA . ARG A 1 193 ? -30.032 15.448 32.845 1.00 44.91 193 ARG A CA 1
ATOM 1559 C C . ARG A 1 193 ? -31.525 15.287 33.141 1.00 44.91 193 ARG A C 1
ATOM 1561 O O . ARG A 1 193 ? -32.103 16.169 33.759 1.00 44.91 193 ARG A O 1
ATOM 1568 N N . THR A 1 194 ? -32.127 14.173 32.727 1.00 46.69 194 THR A N 1
ATOM 1569 C CA . THR A 1 194 ? -33.537 13.850 32.996 1.00 46.69 194 THR A CA 1
ATOM 1570 C C . THR A 1 194 ? -33.739 13.228 34.377 1.00 46.69 194 THR A C 1
ATOM 1572 O O . THR A 1 194 ? -34.724 13.557 35.031 1.00 46.69 194 THR A O 1
ATOM 1575 N N . ASP A 1 195 ? -32.784 12.441 34.880 1.00 48.59 195 ASP A N 1
ATOM 1576 C CA . ASP A 1 195 ? -32.864 11.891 36.245 1.00 48.59 195 ASP A CA 1
ATOM 1577 C C . ASP A 1 195 ? -32.665 12.973 37.327 1.00 48.59 195 ASP A C 1
ATOM 1579 O O . ASP A 1 195 ? -33.394 12.998 38.318 1.00 48.59 195 ASP A O 1
ATOM 1583 N N . ASN A 1 196 ? -31.776 13.950 37.097 1.00 48.25 196 ASN A N 1
ATOM 1584 C CA . ASN A 1 196 ? -31.579 15.096 38.002 1.00 48.25 196 ASN A CA 1
ATOM 1585 C C . ASN A 1 196 ? -32.713 16.142 37.952 1.00 48.25 196 ASN A C 1
ATOM 1587 O O . ASN A 1 196 ? -32.779 17.005 38.823 1.00 48.25 196 ASN A O 1
ATOM 1591 N N . ALA A 1 197 ? -33.577 16.100 36.933 1.00 52.75 197 ALA A N 1
ATOM 1592 C CA . ALA A 1 197 ? -34.754 16.967 36.824 1.00 52.75 197 ALA A CA 1
ATOM 1593 C C . ALA A 1 197 ? -36.025 16.324 37.408 1.00 52.75 197 ALA A C 1
ATOM 1595 O O . ALA A 1 197 ? -37.001 17.022 37.636 1.00 52.75 197 ALA A O 1
ATOM 1596 N N . LYS A 1 198 ? -36.017 15.006 37.657 1.00 50.97 198 LYS A N 1
ATOM 1597 C CA . LYS A 1 198 ? -37.092 14.279 38.360 1.00 50.97 198 LYS A CA 1
ATOM 1598 C C . LYS A 1 198 ? -36.870 14.158 39.871 1.00 50.97 198 LYS A C 1
ATOM 1600 O O . LYS A 1 198 ? -37.745 13.664 40.569 1.00 50.97 198 LYS A O 1
ATOM 1605 N N . THR A 1 199 ? -35.700 14.562 40.360 1.00 53.41 199 THR A N 1
ATOM 1606 C CA . THR A 1 199 ? -35.297 14.500 41.777 1.00 53.41 199 THR A CA 1
ATOM 1607 C C . THR A 1 199 ? -35.141 15.886 42.414 1.00 53.41 199 THR A C 1
ATOM 1609 O O . THR A 1 199 ? -34.565 16.007 43.493 1.00 53.41 199 THR A O 1
ATOM 1612 N N . ARG A 1 200 ? -35.661 16.929 41.759 1.00 42.59 200 ARG A N 1
ATOM 1613 C CA . ARG A 1 200 ? -35.814 18.278 42.310 1.00 42.59 200 ARG A CA 1
ATOM 1614 C C . ARG A 1 200 ? -37.271 18.690 42.289 1.00 42.59 200 ARG A C 1
ATOM 1616 O O . ARG A 1 200 ? -37.936 18.352 41.287 1.00 42.59 200 ARG A O 1
#

Sequence (200 aa):
MNTVATLIIYQLIFFLLAGASAVILLVYKKQCLNRMRNSALRYMLGLLMAYGLLFLVLILNRESEFVYAVFQHAHLSRHLKGVGVYFILMPAIYSVFLLEYEEKGGKDASWNDKLKLMASVSINAMGAFFGLLFANFLLDGHSFGELVTTTKEAFCCTEWWAWPLLIVTVALFVWVVKYDHDKHHPKRRSKKRTDNAKTR

Organism: NCBI:txid28126

Secondary structure (DSSP, 8-state):
--HHHHHHHHHHHHHHHHHHHHHHHHHHHHHTGGG-S-HHHHHHHHHHHHHHHHHHHHHHHHH-HHHHHHHHH-EEETTEEHHHHHHHHHHHHHHHHHTTTTTTTGGG--HHHHHHHHHHHHHHHHHHHHHHHHHHHHHTT--HHHHHHHHHHHHHHS-TTHHHHHHHHHHHHHHHHHHHHHHHS--TTTHHHHHTTS--

Foldseek 3Di:
DPPVVLLVVLQVVLVVLLVVLVVVLVCCCVPPLVVDPDLVVSLVVSLVSQVVSLLVLLVCCVVDPSSVCSQQSHDPDPPDRRNLCSQLVRSLVSSCVSLVCVVCVNLPHDPVSVVVNVCRSVVSSVCSNVVSVLSVCVVVVDDPVVVVVVVVVCVVPPDPVVVVVVVVVVVVVSVVVVVSSCVVVVPPPVVVVVVVVVVD

Radius of gyration: 22.02 Å; chains: 1; bounding box: 57×46×72 Å

pLDDT: mean 80.12, std 11.97, range [40.56, 91.81]